Protein 8GBS (pdb70)

Sequence (293 aa):
AVEKTNSSSSLAEVIDRILDKGIVIDAWVRVSLVGIELLAIEARIVIASVETYLKYAEAVGLTQSAVEKTNSSSSLAEVIDRILDKGIVIDAWVRVSLVGIELLAIEARIVIASVETYLKYAEAVGLTQSAVEKTNSSSSLAEVIDRILDKGIVIDAWVRVSLVGIELLAIEARIVIASVETYLKYAEAVGLTQSAVEKTNSSSSLAEVIDRILDKGIVIDAWVRVSLVGIELLAIEARIVIASVETYLKYAEAVGLTQS

Structure (mmCIF, N/CA/C/O backbone):
data_8GBS
#
_entry.id   8GBS
#
_cell.length_a   1.00
_cell.length_b   1.00
_cell.length_c   1.00
_cell.angle_alpha   90.00
_cell.angle_beta   90.00
_cell.angle_gamma   90.00
#
_symmetry.space_group_name_H-M   'P 1'
#
loop_
_entity.id
_entity.type
_entity.pdbx_description
1 polymer 'Gas vesicle structural protein'
2 polymer 'Gas vesicle protein C'
#
loop_
_atom_site.group_PDB
_atom_site.id
_atom_site.type_symbol
_atom_site.label_atom_id
_atom_site.label_alt_id
_atom_site.label_comp_id
_atom_site.label_asym_id
_atom_site.label_entity_id
_atom_site.label_seq_id
_atom_site.pdbx_PDB_ins_code
_atom_site.Cartn_x
_atom_site.Cartn_y
_atom_site.Cartn_z
_atom_site.occupancy
_atom_site.B_iso_or_equiv
_atom_site.auth_seq_id
_atom_site.auth_comp_id
_atom_site.auth_asym_id
_atom_site.auth_atom_id
_atom_site.pdbx_PDB_model_num
ATOM 1 N N . ALA A 1 2 ? 81.802 145.254 166.315 1.00 151.14 2 ALA A1 N 1
ATOM 2 C CA . ALA A 1 2 ? 82.065 143.820 166.299 1.00 151.14 2 ALA A1 CA 1
ATOM 3 C C . ALA A 1 2 ? 80.800 143.038 165.963 1.00 151.14 2 ALA A1 C 1
ATOM 4 O O . ALA A 1 2 ? 79.855 142.999 166.751 1.00 151.14 2 ALA A1 O 1
ATOM 6 N N . VAL A 1 3 ? 80.790 142.416 164.787 1.00 146.40 3 VAL A1 N 1
ATOM 7 C CA . VAL A 1 3 ? 79.656 141.634 164.311 1.00 146.40 3 VAL A1 CA 1
ATOM 8 C C . VAL A 1 3 ? 80.139 140.222 164.017 1.00 146.40 3 VAL A1 C 1
ATOM 9 O O . VAL A 1 3 ? 81.125 140.036 163.294 1.00 146.40 3 VAL A1 O 1
ATOM 13 N N . GLU A 1 4 ? 79.450 139.233 164.580 1.00 154.19 4 GLU A1 N 1
ATOM 14 C CA . GLU A 1 4 ? 79.810 137.841 164.349 1.00 154.19 4 GLU A1 CA 1
ATOM 15 C C . GLU A 1 4 ? 79.593 137.469 162.888 1.00 154.19 4 GLU A1 C 1
ATOM 16 O O . GLU A 1 4 ? 78.655 137.941 162.240 1.00 154.19 4 GLU A1 O 1
ATOM 22 N N . LYS A 1 5 ? 80.472 136.616 162.369 1.00 199.69 5 LYS A1 N 1
ATOM 23 C CA . LYS A 1 5 ? 80.417 136.169 160.986 1.00 199.69 5 LYS A1 CA 1
ATOM 24 C C . LYS A 1 5 ? 80.254 134.658 160.939 1.00 199.69 5 LYS A1 C 1
ATOM 25 O O . LYS A 1 5 ? 80.800 133.938 161.781 1.00 199.69 5 LYS A1 O 1
ATOM 31 N N . THR A 1 6 ? 79.497 134.181 159.949 1.00 209.18 6 THR A1 N 1
ATOM 32 C CA . THR A 1 6 ? 79.302 132.748 159.770 1.00 209.18 6 THR A1 CA 1
ATOM 33 C C . THR A 1 6 ? 80.539 132.050 159.223 1.00 209.18 6 THR A1 C 1
ATOM 34 O O . THR A 1 6 ? 80.606 130.817 159.274 1.00 209.18 6 THR A1 O 1
ATOM 38 N N . ASN A 1 7 ? 81.509 132.799 158.706 1.00 177.13 7 ASN A1 N 1
ATOM 39 C CA . ASN A 1 7 ? 82.721 132.236 158.133 1.00 177.13 7 ASN A1 CA 1
ATOM 40 C C . ASN A 1 7 ? 83.941 132.797 158.850 1.00 177.13 7 ASN A1 C 1
ATOM 41 O O . ASN A 1 7 ? 83.934 133.937 159.326 1.00 177.13 7 ASN A1 O 1
ATOM 46 N N . SER A 1 8 ? 84.991 131.984 158.921 1.00 170.02 8 SER A1 N 1
ATOM 47 C CA . SER A 1 8 ? 86.224 132.355 159.600 1.00 170.02 8 SER A1 CA 1
ATOM 48 C C . SER A 1 8 ? 87.171 133.157 158.718 1.00 170.02 8 SER A1 C 1
ATOM 49 O O . SER A 1 8 ? 88.251 133.538 159.183 1.00 170.02 8 SER A1 O 1
ATOM 52 N N . SER A 1 9 ? 86.801 133.414 157.466 1.00 192.13 9 SER A1 N 1
ATOM 53 C CA . SER A 1 9 ? 87.659 134.180 156.572 1.00 192.13 9 SER A1 CA 1
ATOM 54 C C . SER A 1 9 ? 87.817 135.609 157.076 1.00 192.13 9 SER A1 C 1
ATOM 55 O O . SER A 1 9 ? 86.853 136.232 157.530 1.00 192.13 9 SER A1 O 1
ATOM 58 N N . SER A 1 10 ? 89.040 136.125 156.995 1.00 224.69 10 SER A1 N 1
ATOM 59 C CA . SER A 1 10 ? 89.349 137.476 157.445 1.00 224.69 10 SER A1 CA 1
ATOM 60 C C . SER A 1 10 ? 90.485 138.019 156.584 1.00 224.69 10 SER A1 C 1
ATOM 61 O O . SER A 1 10 ? 90.814 137.464 155.531 1.00 224.69 10 SER A1 O 1
ATOM 64 N N . SER A 1 11 ? 91.087 139.115 157.037 1.00 240.17 11 SER A1 N 1
ATOM 65 C CA . SER A 1 11 ? 92.181 139.742 156.314 1.00 240.17 11 SER A1 CA 1
ATOM 66 C C . SER A 1 11 ? 93.477 138.963 156.531 1.00 240.17 11 SER A1 C 1
ATOM 67 O O . SER A 1 11 ? 93.509 137.918 157.187 1.00 240.17 11 SER A1 O 1
ATOM 70 N N . LEU A 1 12 ? 94.567 139.484 155.969 1.00 261.50 12 LEU A1 N 1
ATOM 71 C CA . LEU A 1 12 ? 95.868 138.836 156.072 1.00 261.50 12 LEU A1 CA 1
ATOM 72 C C . LEU A 1 12 ? 96.572 139.115 157.392 1.00 261.50 12 LEU A1 C 1
ATOM 73 O O . LEU A 1 12 ? 97.564 138.442 157.695 1.00 261.50 12 LEU A1 O 1
ATOM 78 N N . ALA A 1 13 ? 96.098 140.088 158.174 1.00 283.22 13 ALA A1 N 1
ATOM 79 C CA . ALA A 1 13 ? 96.756 140.410 159.436 1.00 283.22 13 ALA A1 CA 1
ATOM 80 C C . ALA A 1 13 ? 96.714 139.231 160.400 1.00 283.22 13 ALA A1 C 1
ATOM 81 O O . ALA A 1 13 ? 97.728 138.888 161.021 1.00 283.22 13 ALA A1 O 1
ATOM 83 N N . GLU A 1 14 ? 95.548 138.593 160.534 1.00 314.55 14 GLU A1 N 1
ATOM 84 C CA . GLU A 1 14 ? 95.439 137.439 161.419 1.00 314.55 14 GLU A1 CA 1
ATOM 85 C C . GLU A 1 14 ? 96.252 136.258 160.906 1.00 314.55 14 GLU A1 C 1
ATOM 86 O O . GLU A 1 14 ? 96.832 135.517 161.707 1.00 314.55 14 GLU A1 O 1
ATOM 92 N N . VAL A 1 15 ? 96.314 136.071 159.584 1.00 297.49 15 VAL A1 N 1
ATOM 93 C CA . VAL A 1 15 ? 97.141 135.006 159.021 1.00 297.49 15 VAL A1 CA 1
ATOM 94 C C . VAL A 1 15 ? 98.607 135.240 159.358 1.00 297.49 15 VAL A1 C 1
ATOM 95 O O . VAL A 1 15 ? 99.322 134.317 159.771 1.00 297.49 15 VAL A1 O 1
ATOM 99 N N . ILE A 1 16 ? 99.075 136.479 159.201 1.00 287.60 16 ILE A1 N 1
ATOM 100 C CA . ILE A 1 16 ? 100.458 136.803 159.530 1.00 287.60 16 ILE A1 CA 1
ATOM 101 C C . ILE A 1 16 ? 100.720 136.586 161.015 1.00 287.60 16 ILE A1 C 1
ATOM 102 O O . ILE A 1 16 ? 101.763 136.044 161.402 1.00 287.60 16 ILE A1 O 1
ATOM 107 N N . ASP A 1 17 ? 99.782 137.003 161.869 1.00 303.66 17 ASP A1 N 1
ATOM 108 C CA . ASP A 1 17 ? 99.970 136.844 163.307 1.00 303.66 17 ASP A1 CA 1
ATOM 109 C C . ASP A 1 17 ? 100.050 135.374 163.703 1.00 303.66 17 ASP A1 C 1
ATOM 110 O O . ASP A 1 17 ? 100.927 134.981 164.484 1.00 303.66 17 ASP A1 O 1
ATOM 115 N N . ARG A 1 18 ? 99.141 134.544 163.180 1.00 273.13 18 ARG A1 N 1
ATOM 116 C CA . ARG A 1 18 ? 99.157 133.125 163.519 1.00 273.13 18 ARG A1 CA 1
ATOM 117 C C . ARG A 1 18 ? 100.341 132.400 162.894 1.00 273.13 18 ARG A1 C 1
ATOM 118 O O . ARG A 1 18 ? 100.752 131.355 163.407 1.00 273.13 18 ARG A1 O 1
ATOM 126 N N . ILE A 1 19 ? 100.876 132.911 161.787 1.00 260.92 19 ILE A1 N 1
ATOM 127 C CA . ILE A 1 19 ? 102.100 132.348 161.233 1.00 260.92 19 ILE A1 CA 1
ATOM 128 C C . ILE A 1 19 ? 103.291 132.685 162.120 1.00 260.92 19 ILE A1 C 1
ATOM 129 O O . ILE A 1 19 ? 104.125 131.824 162.422 1.00 260.92 19 ILE A1 O 1
ATOM 134 N N . LEU A 1 20 ? 103.373 133.938 162.574 1.00 259.21 20 LEU A1 N 1
ATOM 135 C CA . LEU A 1 20 ? 104.559 134.389 163.295 1.00 259.21 20 LEU A1 CA 1
ATOM 136 C C . LEU A 1 20 ? 104.596 133.858 164.724 1.00 259.21 20 LEU A1 C 1
ATOM 137 O O . LEU A 1 20 ? 105.673 133.530 165.235 1.00 259.21 20 LEU A1 O 1
ATOM 142 N N . ASP A 1 21 ? 103.441 133.775 165.392 1.00 261.39 21 ASP A1 N 1
ATOM 143 C CA . ASP A 1 21 ? 103.448 133.410 166.807 1.00 261.39 21 ASP A1 CA 1
ATOM 144 C C . ASP A 1 21 ? 103.942 131.982 167.018 1.00 261.39 21 ASP A1 C 1
ATOM 145 O O . ASP A 1 21 ? 104.701 131.712 167.956 1.00 261.39 21 ASP A1 O 1
ATOM 150 N N . LYS A 1 22 ? 103.526 131.053 166.154 1.00 216.55 22 LYS A1 N 1
ATOM 151 C CA . LYS A 1 22 ? 103.907 129.655 166.325 1.00 216.55 22 LYS A1 CA 1
ATOM 152 C C . LYS A 1 22 ? 105.347 129.384 165.906 1.00 216.55 22 LYS A1 C 1
ATOM 153 O O . LYS A 1 22 ? 105.911 128.361 166.307 1.00 216.55 22 LYS A1 O 1
ATOM 159 N N . GLY A 1 23 ? 105.950 130.267 165.114 1.00 210.33 23 GLY A1 N 1
ATOM 160 C CA . GLY A 1 23 ? 107.353 130.136 164.771 1.00 210.33 23 GLY A1 CA 1
ATOM 161 C C . GLY A 1 23 ? 107.646 129.153 163.656 1.00 210.33 23 GLY A1 C 1
ATOM 162 O O . GLY A 1 23 ? 107.028 128.087 163.577 1.00 210.33 23 GLY A1 O 1
ATOM 163 N N . ILE A 1 24 ? 108.594 129.503 162.789 1.00 239.09 24 ILE A1 N 1
ATOM 164 C CA . ILE A 1 24 ? 109.002 128.663 161.669 1.00 239.09 24 ILE A1 CA 1
ATOM 165 C C . ILE A 1 24 ? 110.520 128.569 161.666 1.00 239.09 24 ILE A1 C 1
ATOM 166 O O . ILE A 1 24 ? 111.208 129.587 161.789 1.00 239.09 24 ILE A1 O 1
ATOM 171 N N . VAL A 1 25 ? 111.040 127.354 161.524 1.00 179.62 25 VAL A1 N 1
ATOM 172 C CA . VAL A 1 25 ? 112.478 127.137 161.403 1.00 179.62 25 VAL A1 CA 1
ATOM 173 C C . VAL A 1 25 ? 112.712 125.878 160.581 1.00 179.62 25 VAL A1 C 1
ATOM 174 O O . VAL A 1 25 ? 112.072 124.847 160.806 1.00 179.62 25 VAL A1 O 1
ATOM 178 N N . ILE A 1 26 ? 113.614 125.974 159.608 1.00 157.64 26 ILE A1 N 1
ATOM 179 C CA . ILE A 1 26 ? 113.963 124.854 158.741 1.00 157.64 26 ILE A1 CA 1
ATOM 180 C C . ILE A 1 26 ? 115.473 124.683 158.758 1.00 157.64 26 ILE A1 C 1
ATOM 181 O O . ILE A 1 26 ? 116.212 125.638 158.498 1.00 157.64 26 ILE A1 O 1
ATOM 186 N N . ASP A 1 27 ? 115.928 123.467 159.051 1.00 191.53 27 ASP A1 N 1
ATOM 187 C CA . ASP A 1 27 ? 117.346 123.141 159.132 1.00 191.53 27 ASP A1 CA 1
ATOM 188 C C . ASP A 1 27 ? 117.715 122.188 158.004 1.00 191.53 27 ASP A1 C 1
ATOM 189 O O . ASP A 1 27 ? 117.059 121.158 157.818 1.00 191.53 27 ASP A1 O 1
ATOM 194 N N . ALA A 1 28 ? 118.763 122.530 157.256 1.00 227.58 28 ALA A1 N 1
ATOM 195 C CA . ALA A 1 28 ? 119.256 121.696 156.170 1.00 227.58 28 ALA A1 CA 1
ATOM 196 C C . ALA A 1 28 ? 120.762 121.537 156.305 1.00 227.58 28 ALA A1 C 1
ATOM 197 O O . ALA A 1 28 ? 121.485 122.530 156.440 1.00 227.58 28 ALA A1 O 1
ATOM 199 N N . TRP A 1 29 ? 121.232 120.293 156.255 1.00 198.62 29 TRP A1 N 1
ATOM 200 C CA . TRP A 1 29 ? 122.656 120.028 156.386 1.00 198.62 29 TRP A1 CA 1
ATOM 201 C C . TRP A 1 29 ? 122.991 118.715 155.693 1.00 198.62 29 TRP A1 C 1
ATOM 202 O O . TRP A 1 29 ? 122.173 117.793 155.647 1.00 198.62 29 TRP A1 O 1
ATOM 213 N N . VAL A 1 30 ? 124.207 118.651 155.158 1.00 172.21 30 VAL A1 N 1
ATOM 214 C CA . VAL A 1 30 ? 124.715 117.472 154.467 1.00 172.21 30 VAL A1 CA 1
ATOM 215 C C . VAL A 1 30 ? 126.153 117.230 154.905 1.00 172.21 30 VAL A1 C 1
ATOM 216 O O . VAL A 1 30 ? 126.966 118.160 154.962 1.00 172.21 30 VAL A1 O 1
ATOM 218 N N . ARG A 1 31 ? 126.467 115.973 155.207 1.00 182.62 31 ARG A1 N 1
ATOM 219 C CA . ARG A 1 31 ? 127.801 115.570 155.629 1.00 182.62 31 ARG A1 CA 1
ATOM 220 C C . ARG A 1 31 ? 128.296 114.450 154.727 1.00 182.62 31 ARG A1 C 1
ATOM 221 O O . ARG A 1 31 ? 127.579 113.470 154.496 1.00 182.62 31 ARG A1 O 1
ATOM 229 N N . VAL A 1 32 ? 129.517 114.597 154.219 1.00 204.15 32 VAL A1 N 1
ATOM 230 C CA . VAL A 1 32 ? 130.151 113.601 153.365 1.00 204.15 32 VAL A1 CA 1
ATOM 231 C C . VAL A 1 32 ? 131.467 113.190 154.008 1.00 204.15 32 VAL A1 C 1
ATOM 232 O O . VAL A 1 32 ? 132.299 114.046 154.332 1.00 204.15 32 VAL A1 O 1
ATOM 236 N N . SER A 1 33 ? 131.654 111.885 154.190 1.00 194.69 33 SER A1 N 1
ATOM 237 C CA . SER A 1 33 ? 132.841 111.349 154.835 1.00 194.69 33 SER A1 CA 1
ATOM 238 C C . SER A 1 33 ? 133.386 110.182 154.023 1.00 194.69 33 SER A1 C 1
ATOM 239 O O . SER A 1 33 ? 132.662 109.534 153.262 1.00 194.69 33 SER A1 O 1
ATOM 242 N N . LEU A 1 34 ? 134.680 109.923 154.195 1.00 169.81 34 LEU A1 N 1
ATOM 243 C CA . LEU A 1 34 ? 135.350 108.852 153.470 1.00 169.81 34 LEU A1 CA 1
ATOM 244 C C . LEU A 1 34 ? 136.330 108.148 154.397 1.00 169.81 34 LEU A1 C 1
ATOM 245 O O . LEU A 1 34 ? 137.036 108.804 155.168 1.00 169.81 34 LEU A1 O 1
ATOM 250 N N . VAL A 1 35 ? 136.340 106.812 154.329 1.00 154.84 35 VAL A1 N 1
ATOM 251 C CA . VAL A 1 35 ? 137.205 105.909 155.094 1.00 154.84 35 VAL A1 CA 1
ATOM 252 C C . VAL A 1 35 ? 137.297 106.337 156.560 1.00 154.84 35 VAL A1 C 1
ATOM 253 O O . VAL A 1 35 ? 138.288 106.059 157.246 1.00 154.84 35 VAL A1 O 1
ATOM 257 N N . GLY A 1 36 ? 136.253 106.992 157.060 1.00 168.56 36 GLY A1 N 1
ATOM 258 C CA . GLY A 1 36 ? 136.218 107.392 158.453 1.00 168.56 36 GLY A1 CA 1
ATOM 259 C C . GLY A 1 36 ? 136.309 108.888 158.670 1.00 168.56 36 GLY A1 C 1
ATOM 260 O O . GLY A 1 36 ? 135.691 109.423 159.596 1.00 168.56 36 GLY A1 O 1
ATOM 261 N N . ILE A 1 37 ? 137.072 109.576 157.828 1.00 196.65 37 ILE A1 N 1
ATOM 262 C CA . ILE A 1 37 ? 137.264 111.016 157.950 1.00 196.65 37 ILE A1 CA 1
ATOM 263 C C . ILE A 1 37 ? 136.334 111.721 156.974 1.00 196.65 37 ILE A1 C 1
ATOM 264 O O . ILE A 1 37 ? 135.937 111.168 155.942 1.00 196.65 37 ILE A1 O 1
ATOM 269 N N . GLU A 1 38 ? 135.967 112.952 157.312 1.00 250.74 38 GLU A1 N 1
ATOM 270 C CA . GLU A 1 38 ? 135.105 113.762 156.467 1.00 250.74 38 GLU A1 CA 1
ATOM 271 C C . GLU A 1 38 ? 135.934 114.785 155.701 1.00 250.74 38 GLU A1 C 1
ATOM 272 O O . GLU A 1 38 ? 136.959 115.271 156.184 1.00 250.74 38 GLU A1 O 1
ATOM 278 N N . LEU A 1 39 ? 135.480 115.100 154.489 1.00 209.22 39 LEU A1 N 1
ATOM 279 C CA . LEU A 1 39 ? 136.133 116.094 153.653 1.00 209.22 39 LEU A1 CA 1
ATOM 280 C C . LEU A 1 39 ? 135.309 117.360 153.470 1.00 209.22 39 LEU A1 C 1
ATOM 281 O O . LEU A 1 39 ? 135.860 118.378 153.039 1.00 209.22 39 LEU A1 O 1
ATOM 286 N N . LEU A 1 40 ? 134.015 117.326 153.779 1.00 229.64 40 LEU A1 N 1
ATOM 287 C CA . LEU A 1 40 ? 133.173 118.508 153.679 1.00 229.64 40 LEU A1 CA 1
ATOM 288 C C . LEU A 1 40 ? 131.963 118.325 154.581 1.00 229.64 40 LEU A1 C 1
ATOM 289 O O . LEU A 1 40 ? 131.577 117.199 154.905 1.00 229.64 40 LEU A1 O 1
ATOM 294 N N . ALA A 1 41 ? 131.366 119.448 154.976 1.00 212.21 41 ALA A1 N 1
ATOM 295 C CA . ALA A 1 41 ? 130.179 119.435 155.826 1.00 212.21 41 ALA A1 CA 1
ATOM 296 C C . ALA A 1 41 ? 129.492 120.785 155.692 1.00 212.21 41 ALA A1 C 1
ATOM 297 O O . ALA A 1 41 ? 130.096 121.818 155.995 1.00 212.21 41 ALA A1 O 1
ATOM 299 N N . ILE A 1 42 ? 128.241 120.778 155.239 1.00 182.51 42 ILE A1 N 1
ATOM 300 C CA . ILE A 1 42 ? 127.464 121.995 155.045 1.00 182.51 42 ILE A1 CA 1
ATOM 301 C C . ILE A 1 42 ? 126.280 121.950 155.998 1.00 182.51 42 ILE A1 C 1
ATOM 302 O O . ILE A 1 42 ? 125.661 120.896 156.169 1.00 182.51 42 ILE A1 O 1
ATOM 307 N N . GLU A 1 43 ? 125.979 123.082 156.629 1.00 219.82 43 GLU A1 N 1
ATOM 308 C CA . GLU A 1 43 ? 124.843 123.153 157.535 1.00 219.82 43 GLU A1 CA 1
ATOM 309 C C . GLU A 1 43 ? 124.333 124.586 157.579 1.00 219.82 43 GLU A1 C 1
ATOM 310 O O . GLU A 1 43 ? 125.126 125.531 157.596 1.00 219.82 43 GLU A1 O 1
ATOM 316 N N . ALA A 1 44 ? 123.011 124.737 157.587 1.00 194.26 44 ALA A1 N 1
ATOM 317 C CA . ALA A 1 44 ? 122.393 126.054 157.631 1.00 194.26 44 ALA A1 CA 1
ATOM 318 C C . ALA A 1 44 ? 120.945 125.895 158.065 1.00 194.26 44 ALA A1 C 1
ATOM 319 O O . ALA A 1 44 ? 120.402 124.786 158.080 1.00 194.26 44 ALA A1 O 1
ATOM 321 N N . ARG A 1 45 ? 120.331 127.016 158.433 1.00 174.56 45 ARG A1 N 1
ATOM 322 C CA . ARG A 1 45 ? 118.922 127.015 158.792 1.00 174.56 45 ARG A1 CA 1
ATOM 323 C C . ARG A 1 45 ? 118.332 128.392 158.529 1.00 174.56 45 ARG A1 C 1
ATOM 324 O O . ARG A 1 45 ? 119.041 129.400 158.478 1.00 174.56 45 ARG A1 O 1
ATOM 332 N N . ILE A 1 46 ? 117.014 128.412 158.365 1.00 185.61 46 ILE A1 N 1
ATOM 333 C CA . ILE A 1 46 ? 116.254 129.633 158.135 1.00 185.61 46 ILE A1 CA 1
ATOM 334 C C . ILE A 1 46 ? 115.184 129.743 159.212 1.00 185.61 46 ILE A1 C 1
ATOM 335 O O . ILE A 1 46 ? 114.483 128.768 159.509 1.00 185.61 46 ILE A1 O 1
ATOM 340 N N . VAL A 1 47 ? 115.075 130.929 159.808 1.00 201.41 47 VAL A1 N 1
ATOM 341 C CA . VAL A 1 47 ? 114.192 131.174 160.942 1.00 201.41 47 VAL A1 CA 1
ATOM 342 C C . VAL A 1 47 ? 113.297 132.368 160.633 1.00 201.41 47 VAL A1 C 1
ATOM 343 O O . VAL A 1 47 ? 113.777 133.415 160.183 1.00 201.41 47 VAL A1 O 1
ATOM 347 N N . ILE A 1 48 ? 111.993 132.196 160.853 1.00 234.17 48 ILE A1 N 1
ATOM 348 C CA . ILE A 1 48 ? 111.018 133.280 160.809 1.00 234.17 48 ILE A1 CA 1
ATOM 349 C C . ILE A 1 48 ? 110.043 133.066 161.959 1.00 234.17 48 ILE A1 C 1
ATOM 350 O O . ILE A 1 48 ? 109.167 132.197 161.887 1.00 234.17 48 ILE A1 O 1
ATOM 355 N N . ALA A 1 49 ? 110.188 133.844 163.027 1.00 240.11 49 ALA A1 N 1
ATOM 356 C CA . ALA A 1 49 ? 109.374 133.651 164.220 1.00 240.11 49 ALA A1 CA 1
ATOM 357 C C . ALA A 1 49 ? 109.240 134.982 164.948 1.00 240.11 49 ALA A1 C 1
ATOM 358 O O . ALA A 1 49 ? 109.727 136.019 164.488 1.00 240.11 49 ALA A1 O 1
ATOM 360 N N . SER A 1 50 ? 108.567 134.942 166.095 1.00 214.04 50 SER A1 N 1
ATOM 361 C CA . SER A 1 50 ? 108.395 136.119 166.927 1.00 214.04 50 SER A1 CA 1
ATOM 362 C C . SER A 1 50 ? 109.714 136.506 167.589 1.00 214.04 50 SER A1 C 1
ATOM 363 O O . SER A 1 50 ? 110.601 135.676 167.804 1.00 214.04 50 SER A1 O 1
ATOM 366 N N . VAL A 1 51 ? 109.831 137.794 167.918 1.00 227.73 51 VAL A1 N 1
ATOM 367 C CA . VAL A 1 51 ? 111.074 138.313 168.480 1.00 227.73 51 VAL A1 CA 1
ATOM 368 C C . VAL A 1 51 ? 111.346 137.728 169.861 1.00 227.73 51 VAL A1 C 1
ATOM 369 O O . VAL A 1 51 ? 112.502 137.675 170.301 1.00 227.73 51 VAL A1 O 1
ATOM 373 N N . GLU A 1 52 ? 110.302 137.288 170.568 1.00 204.44 52 GLU A1 N 1
ATOM 374 C CA . GLU A 1 52 ? 110.484 136.798 171.932 1.00 204.44 52 GLU A1 CA 1
ATOM 375 C C . GLU A 1 52 ? 111.330 135.529 171.968 1.00 204.44 52 GLU A1 C 1
ATOM 376 O O . GLU A 1 52 ? 112.173 135.364 172.857 1.00 204.44 52 GLU A1 O 1
ATOM 382 N N . THR A 1 53 ? 111.127 134.624 171.010 1.00 250.28 53 THR A1 N 1
ATOM 383 C CA . THR A 1 53 ? 111.852 133.359 171.011 1.00 250.28 53 THR A1 CA 1
ATOM 384 C C . THR A 1 53 ? 113.295 133.504 170.548 1.00 250.28 53 THR A1 C 1
ATOM 385 O O . THR A 1 53 ? 114.113 132.619 170.820 1.00 250.28 53 THR A1 O 1
ATOM 389 N N . TYR A 1 54 ? 113.633 134.598 169.863 1.00 288.34 54 TYR A1 N 1
ATOM 390 C CA . TYR A 1 54 ? 115.007 134.777 169.410 1.00 288.34 54 TYR A1 CA 1
ATOM 391 C C . TYR A 1 54 ? 115.937 135.156 170.555 1.00 288.34 54 TYR A1 C 1
ATOM 392 O O . TYR A 1 54 ? 117.113 134.781 170.540 1.00 288.34 54 TYR A1 O 1
ATOM 401 N N . LEU A 1 55 ? 115.433 135.875 171.562 1.00 220.35 55 LEU A1 N 1
ATOM 402 C CA . LEU A 1 55 ? 116.226 136.101 172.767 1.00 220.35 55 LEU A1 CA 1
ATOM 403 C C . LEU A 1 55 ? 116.567 134.783 173.444 1.00 220.35 55 LEU A1 C 1
ATOM 404 O O . LEU A 1 55 ? 117.699 134.572 173.893 1.00 220.35 55 LEU A1 O 1
ATOM 409 N N . LYS A 1 56 ? 115.580 133.897 173.543 1.00 270.67 56 LYS A1 N 1
ATOM 410 C CA . LYS A 1 56 ? 115.778 132.573 174.114 1.00 270.67 56 LYS A1 CA 1
ATOM 411 C C . LYS A 1 56 ? 116.740 131.725 173.285 1.00 270.67 56 LYS A1 C 1
ATOM 412 O O . LYS A 1 56 ? 117.607 131.049 173.853 1.00 270.67 56 LYS A1 O 1
ATOM 418 N N . TYR A 1 57 ? 116.642 131.777 171.954 1.00 314.38 57 TYR A1 N 1
ATOM 419 C CA . TYR A 1 57 ? 117.646 131.122 171.115 1.00 314.38 57 TYR A1 CA 1
ATOM 420 C C . TYR A 1 57 ? 119.045 131.666 171.385 1.00 314.38 57 TYR A1 C 1
ATOM 421 O O . TYR A 1 57 ? 120.001 130.895 171.538 1.00 314.38 57 TYR A1 O 1
ATOM 430 N N . ALA A 1 58 ? 119.181 132.992 171.445 1.00 326.12 58 ALA A1 N 1
ATOM 431 C CA . ALA A 1 58 ? 120.496 133.605 171.597 1.00 326.12 58 ALA A1 CA 1
ATOM 432 C C . ALA A 1 58 ? 121.104 133.289 172.957 1.00 326.12 58 ALA A1 C 1
ATOM 433 O O . ALA A 1 58 ? 122.315 133.064 173.063 1.00 326.12 58 ALA A1 O 1
ATOM 435 N N . GLU A 1 59 ? 120.285 133.273 174.011 1.00 303.09 59 GLU A1 N 1
ATOM 436 C CA . GLU A 1 59 ? 120.801 132.911 175.326 1.00 303.09 59 GLU A1 CA 1
ATOM 437 C C . GLU A 1 59 ? 121.098 131.419 175.416 1.00 303.09 59 GLU A1 C 1
ATOM 438 O O . GLU A 1 59 ? 121.984 131.014 176.176 1.00 303.09 59 GLU A1 O 1
ATOM 444 N N . ALA A 1 60 ? 120.372 130.589 174.660 1.00 286.25 60 ALA A1 N 1
ATOM 445 C CA . ALA A 1 60 ? 120.734 129.180 174.571 1.00 286.25 60 ALA A1 CA 1
ATOM 446 C C . ALA A 1 60 ? 122.096 129.012 173.914 1.00 286.25 60 ALA A1 C 1
ATOM 447 O O . ALA A 1 60 ? 122.910 128.191 174.352 1.00 286.25 60 ALA A1 O 1
ATOM 449 N N . VAL A 1 61 ? 122.363 129.786 172.857 1.00 286.81 61 VAL A1 N 1
ATOM 450 C CA . VAL A 1 61 ? 123.676 129.756 172.217 1.00 286.81 61 VAL A1 CA 1
ATOM 451 C C . VAL A 1 61 ? 124.653 130.746 172.836 1.00 286.81 61 VAL A1 C 1
ATOM 452 O O . VAL A 1 61 ? 125.837 130.747 172.464 1.00 286.81 61 VAL A1 O 1
ATOM 456 N N . GLY A 1 62 ? 124.203 131.589 173.766 1.00 305.99 62 GLY A1 N 1
ATOM 457 C CA . GLY A 1 62 ? 125.092 132.416 174.555 1.00 305.99 62 GLY A1 CA 1
ATOM 458 C C . GLY A 1 62 ? 125.187 133.875 174.161 1.00 305.99 62 GLY A1 C 1
ATOM 459 O O . GLY A 1 62 ? 125.938 134.618 174.805 1.00 305.99 62 GLY A1 O 1
ATOM 460 N N . LEU A 1 63 ? 124.459 134.316 173.133 1.00 312.09 63 LEU A1 N 1
ATOM 461 C CA . LEU A 1 63 ? 124.539 135.718 172.730 1.00 312.09 63 LEU A1 CA 1
ATOM 462 C C . LEU A 1 63 ? 123.919 136.635 173.780 1.00 312.09 63 LEU A1 C 1
ATOM 463 O O . LEU A 1 63 ? 124.507 137.658 174.149 1.00 312.09 63 LEU A1 O 1
ATOM 468 N N . THR A 1 64 ? 122.732 136.289 174.270 1.00 298.98 64 THR A1 N 1
ATOM 469 C CA . THR A 1 64 ? 122.101 137.084 175.313 1.00 298.98 64 THR A1 CA 1
ATOM 470 C C . THR A 1 64 ? 122.831 136.891 176.638 1.00 298.98 64 THR A1 C 1
ATOM 471 O O . THR A 1 64 ? 123.418 135.837 176.902 1.00 298.98 64 THR A1 O 1
ATOM 475 N N . GLN A 1 65 ? 122.801 137.931 177.470 1.00 277.99 65 GLN A1 N 1
ATOM 476 C CA . GLN A 1 65 ? 123.437 137.864 178.778 1.00 277.99 65 GLN A1 CA 1
ATOM 477 C C . GLN A 1 65 ? 122.816 136.755 179.617 1.00 277.99 65 GLN A1 C 1
ATOM 478 O O . GLN A 1 65 ? 121.590 136.648 179.720 1.00 277.99 65 GLN A1 O 1
ATOM 484 N N . SER A 1 66 ? 123.668 135.929 180.215 1.00 301.97 66 SER A1 N 1
ATOM 485 C CA . SER A 1 66 ? 123.211 134.804 181.019 1.00 301.97 66 SER A1 CA 1
ATOM 486 C C . SER A 1 66 ? 124.269 134.401 182.039 1.00 301.97 66 SER A1 C 1
ATOM 487 O O . SER A 1 66 ? 125.455 134.680 181.865 1.00 301.97 66 SER A1 O 1
ATOM 490 N N . ALA B 1 2 ? 83.470 158.124 166.028 1.00 151.14 2 ALA A2 N 1
ATOM 491 C CA . ALA B 1 2 ? 83.731 156.691 166.100 1.00 151.14 2 ALA A2 CA 1
ATOM 492 C C . ALA B 1 2 ? 82.460 155.892 165.834 1.00 151.14 2 ALA A2 C 1
ATOM 493 O O . ALA B 1 2 ? 81.526 155.907 166.637 1.00 151.14 2 ALA A2 O 1
ATOM 495 N N . VAL B 1 3 ? 82.431 155.196 164.702 1.00 146.40 3 VAL A2 N 1
ATOM 496 C CA . VAL B 1 3 ? 81.289 154.388 164.293 1.00 146.40 3 VAL A2 CA 1
ATOM 497 C C . VAL B 1 3 ? 81.766 152.958 164.083 1.00 146.40 3 VAL A2 C 1
ATOM 498 O O . VAL B 1 3 ? 82.741 152.724 163.360 1.00 146.40 3 VAL A2 O 1
ATOM 502 N N . GLU B 1 4 ? 81.083 152.009 164.719 1.00 154.19 4 GLU A2 N 1
ATOM 503 C CA . GLU B 1 4 ? 81.437 150.605 164.573 1.00 154.19 4 GLU A2 CA 1
ATOM 504 C C . GLU B 1 4 ? 81.199 150.140 163.142 1.00 154.19 4 GLU A2 C 1
ATOM 505 O O . GLU B 1 4 ? 80.251 150.571 162.480 1.00 154.19 4 GLU A2 O 1
ATOM 511 N N . LYS B 1 5 ? 82.068 149.253 162.667 1.00 199.69 5 LYS A2 N 1
ATOM 512 C CA . LYS B 1 5 ? 81.992 148.718 161.316 1.00 199.69 5 LYS A2 CA 1
ATOM 513 C C . LYS B 1 5 ? 81.826 147.207 161.370 1.00 199.69 5 LYS A2 C 1
ATOM 514 O O . LYS B 1 5 ? 82.383 146.541 162.249 1.00 199.69 5 LYS A2 O 1
ATOM 520 N N . THR B 1 6 ? 81.054 146.670 160.424 1.00 209.18 6 THR A2 N 1
ATOM 521 C CA . THR B 1 6 ? 80.854 145.229 160.340 1.00 209.18 6 THR A2 CA 1
ATOM 522 C C . THR B 1 6 ? 82.081 144.494 159.821 1.00 209.18 6 THR A2 C 1
ATOM 523 O O . THR B 1 6 ? 82.147 143.266 159.950 1.00 209.18 6 THR A2 O 1
ATOM 527 N N . ASN B 1 7 ? 83.045 145.205 159.243 1.00 177.13 7 ASN A2 N 1
ATOM 528 C CA . ASN B 1 7 ? 84.247 144.603 158.690 1.00 177.13 7 ASN A2 CA 1
ATOM 529 C C . ASN B 1 7 ? 85.479 145.206 159.352 1.00 177.13 7 ASN A2 C 1
ATOM 530 O O . ASN B 1 7 ? 85.481 146.374 159.753 1.00 177.13 7 ASN A2 O 1
ATOM 535 N N . SER B 1 8 ? 86.528 144.396 159.460 1.00 170.02 8 SER A2 N 1
ATOM 536 C CA . SER B 1 8 ? 87.772 144.807 160.096 1.00 170.02 8 SER A2 CA 1
ATOM 537 C C . SER B 1 8 ? 88.707 145.548 159.150 1.00 170.02 8 SER A2 C 1
ATOM 538 O O . SER B 1 8 ? 89.794 145.956 159.573 1.00 170.02 8 SER A2 O 1
ATOM 541 N N . SER B 1 9 ? 88.320 145.725 157.889 1.00 192.13 9 SER A2 N 1
ATOM 542 C CA . SER B 1 9 ? 89.166 146.429 156.935 1.00 192.13 9 SER A2 CA 1
ATOM 543 C C . SER B 1 9 ? 89.333 147.887 157.344 1.00 192.13 9 SER A2 C 1
ATOM 544 O O . SER B 1 9 ? 88.377 148.541 157.771 1.00 192.13 9 SER A2 O 1
ATOM 547 N N . SER B 1 10 ? 90.556 148.394 157.212 1.00 224.69 10 SER A2 N 1
ATOM 548 C CA . SER B 1 10 ? 90.873 149.770 157.569 1.00 224.69 10 SER A2 CA 1
ATOM 549 C C . SER B 1 10 ? 91.997 150.254 156.659 1.00 224.69 10 SER A2 C 1
ATOM 550 O O . SER B 1 10 ? 92.310 149.632 155.639 1.00 224.69 10 SER A2 O 1
ATOM 553 N N . SER B 1 11 ? 92.608 151.375 157.032 1.00 240.17 11 SER A2 N 1
ATOM 554 C CA . SER B 1 11 ? 93.692 151.952 156.254 1.00 240.17 11 SER A2 CA 1
ATOM 555 C C . SER B 1 11 ? 94.990 151.185 156.502 1.00 240.17 11 SER A2 C 1
ATOM 556 O O . SER B 1 11 ? 95.030 150.184 157.223 1.00 240.17 11 SER A2 O 1
ATOM 559 N N . LEU B 1 12 ? 96.072 151.666 155.891 1.00 261.50 12 LEU A2 N 1
ATOM 560 C CA . LEU B 1 12 ? 97.373 151.022 156.017 1.00 261.50 12 LEU A2 CA 1
ATOM 561 C C . LEU B 1 12 ? 98.098 151.384 157.306 1.00 261.50 12 LEU A2 C 1
ATOM 562 O O . LEU B 1 12 ? 99.093 150.730 157.637 1.00 261.50 12 LEU A2 O 1
ATOM 567 N N . ALA B 1 13 ? 97.636 152.406 158.030 1.00 283.22 13 ALA A2 N 1
ATOM 568 C CA . ALA B 1 13 ? 98.314 152.807 159.259 1.00 283.22 13 ALA A2 CA 1
ATOM 569 C C . ALA B 1 13 ? 98.283 151.693 160.298 1.00 283.22 13 ALA A2 C 1
ATOM 570 O O . ALA B 1 13 ? 99.306 151.388 160.924 1.00 283.22 13 ALA A2 O 1
ATOM 572 N N . GLU B 1 14 ? 97.119 151.069 160.489 1.00 314.55 14 GLU A2 N 1
ATOM 573 C CA . GLU B 1 14 ? 97.021 149.974 161.448 1.00 314.55 14 GLU A2 CA 1
ATOM 574 C C . GLU B 1 14 ? 97.824 148.760 161.001 1.00 314.55 14 GLU A2 C 1
ATOM 575 O O . GLU B 1 14 ? 98.415 148.071 161.840 1.00 314.55 14 GLU A2 O 1
ATOM 581 N N . VAL B 1 15 ? 97.867 148.488 159.693 1.00 297.49 15 VAL A2 N 1
ATOM 582 C CA . VAL B 1 15 ? 98.683 147.387 159.188 1.00 297.49 15 VAL A2 CA 1
ATOM 583 C C . VAL B 1 15 ? 100.155 147.638 159.488 1.00 297.49 15 VAL A2 C 1
ATOM 584 O O . VAL B 1 15 ? 100.874 146.742 159.949 1.00 297.49 15 VAL A2 O 1
ATOM 588 N N . ILE B 1 16 ? 100.622 148.864 159.244 1.00 287.60 16 ILE A2 N 1
ATOM 589 C CA . ILE B 1 16 ? 102.011 149.205 159.532 1.00 287.60 16 ILE A2 CA 1
ATOM 590 C C . ILE B 1 16 ? 102.294 149.083 161.024 1.00 287.60 16 ILE A2 C 1
ATOM 591 O O . ILE B 1 16 ? 103.342 148.565 161.430 1.00 287.60 16 ILE A2 O 1
ATOM 596 N N . ASP B 1 17 ? 101.370 149.557 161.862 1.00 303.66 17 ASP A2 N 1
ATOM 597 C CA . ASP B 1 17 ? 101.578 149.490 163.305 1.00 303.66 17 ASP A2 CA 1
ATOM 598 C C . ASP B 1 17 ? 101.661 148.048 163.794 1.00 303.66 17 ASP A2 C 1
ATOM 599 O O . ASP B 1 17 ? 102.549 147.704 164.585 1.00 303.66 17 ASP A2 O 1
ATOM 604 N N . ARG B 1 18 ? 100.743 147.188 163.339 1.00 273.13 18 ARG A2 N 1
ATOM 605 C CA . ARG B 1 18 ? 100.762 145.794 163.768 1.00 273.13 18 ARG A2 CA 1
ATOM 606 C C . ARG B 1 18 ? 101.935 145.028 163.174 1.00 273.13 18 ARG A2 C 1
ATOM 607 O O . ARG B 1 18 ? 102.353 144.017 163.747 1.00 273.13 18 ARG A2 O 1
ATOM 615 N N . ILE B 1 19 ? 102.455 145.465 162.029 1.00 260.92 19 ILE A2 N 1
ATOM 616 C CA . ILE B 1 19 ? 103.670 144.865 161.494 1.00 260.92 19 ILE A2 CA 1
ATOM 617 C C . ILE B 1 19 ? 104.875 145.255 162.341 1.00 260.92 19 ILE A2 C 1
ATOM 618 O O . ILE B 1 19 ? 105.712 144.413 162.685 1.00 260.92 19 ILE A2 O 1
ATOM 623 N N . LEU B 1 20 ? 104.965 146.534 162.712 1.00 259.21 20 LEU A2 N 1
ATOM 624 C CA . LEU B 1 20 ? 106.162 147.027 163.385 1.00 259.21 20 LEU A2 CA 1
ATOM 625 C C . LEU B 1 20 ? 106.219 146.590 164.844 1.00 259.21 20 LEU A2 C 1
ATOM 626 O O . LEU B 1 20 ? 107.303 146.292 165.360 1.00 259.21 20 LEU A2 O 1
ATOM 631 N N . ASP B 1 21 ? 105.074 146.553 165.533 1.00 261.39 21 ASP A2 N 1
ATOM 632 C CA . ASP B 1 21 ? 105.101 146.279 166.968 1.00 261.39 21 ASP A2 CA 1
ATOM 633 C C . ASP B 1 21 ? 105.596 144.867 167.263 1.00 261.39 21 ASP A2 C 1
ATOM 634 O O . ASP B 1 21 ? 106.368 144.657 168.206 1.00 261.39 21 ASP A2 O 1
ATOM 639 N N . LYS B 1 22 ? 105.166 143.885 166.467 1.00 216.55 22 LYS A2 N 1
ATOM 640 C CA . LYS B 1 22 ? 105.547 142.501 166.723 1.00 216.55 22 LYS A2 CA 1
ATOM 641 C C . LYS B 1 22 ? 106.980 142.199 166.301 1.00 216.55 22 LYS A2 C 1
ATOM 642 O O . LYS B 1 22 ? 107.549 141.203 166.759 1.00 216.55 22 LYS A2 O 1
ATOM 648 N N . GLY B 1 23 ? 107.574 143.027 165.445 1.00 210.33 23 GLY A2 N 1
ATOM 649 C CA . GLY B 1 23 ? 108.971 142.871 165.091 1.00 210.33 23 GLY A2 CA 1
ATOM 650 C C . GLY B 1 23 ? 109.245 141.818 164.038 1.00 210.33 23 GLY A2 C 1
ATOM 651 O O . GLY B 1 23 ? 108.624 140.751 164.036 1.00 210.33 23 GLY A2 O 1
ATOM 652 N N . ILE B 1 24 ? 110.181 142.109 163.136 1.00 239.09 24 ILE A2 N 1
ATOM 653 C CA . ILE B 1 24 ? 110.571 141.197 162.067 1.00 239.09 24 ILE A2 CA 1
ATOM 654 C C . ILE B 1 24 ? 112.089 141.099 162.048 1.00 239.09 24 ILE A2 C 1
ATOM 655 O O . ILE B 1 24 ? 112.781 142.122 162.095 1.00 239.09 24 ILE A2 O 1
ATOM 660 N N . VAL B 1 25 ? 112.605 139.876 161.977 1.00 179.62 25 VAL A2 N 1
ATOM 661 C CA . VAL B 1 25 ? 114.041 139.648 161.850 1.00 179.62 25 VAL A2 CA 1
ATOM 662 C C . VAL B 1 25 ? 114.260 138.339 161.107 1.00 179.62 25 VAL A2 C 1
ATOM 663 O O . VAL B 1 25 ? 113.622 137.325 161.407 1.00 179.62 25 VAL A2 O 1
ATOM 667 N N . ILE B 1 26 ? 115.149 138.369 160.116 1.00 157.64 26 ILE A2 N 1
ATOM 668 C CA . ILE B 1 26 ? 115.482 137.195 159.319 1.00 157.64 26 ILE A2 CA 1
ATOM 669 C C . ILE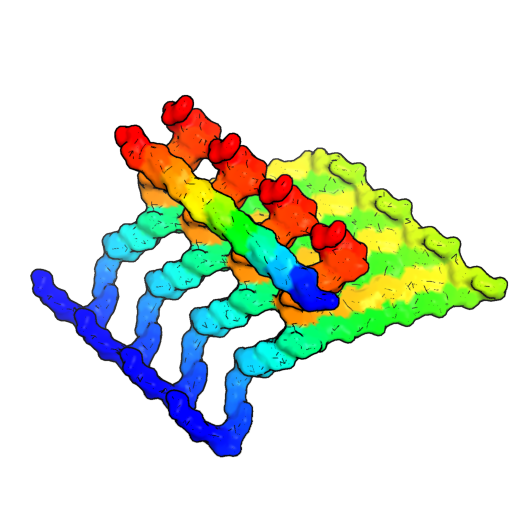 B 1 26 ? 116.993 137.021 159.325 1.00 157.64 26 ILE A2 C 1
ATOM 670 O O . ILE B 1 26 ? 117.729 137.956 158.993 1.00 157.64 26 ILE A2 O 1
ATOM 675 N N . ASP B 1 27 ? 117.450 135.826 159.689 1.00 191.53 27 ASP A2 N 1
ATOM 676 C CA . ASP B 1 27 ? 118.868 135.502 159.770 1.00 191.53 27 ASP A2 CA 1
ATOM 677 C C . ASP B 1 27 ? 119.219 134.477 158.701 1.00 191.53 27 ASP A2 C 1
ATOM 678 O O . ASP B 1 27 ? 118.558 133.438 158.592 1.00 191.53 27 ASP A2 O 1
ATOM 683 N N . ALA B 1 28 ? 120.257 134.767 157.918 1.00 227.58 28 ALA A2 N 1
ATOM 684 C CA . ALA B 1 28 ? 120.732 133.863 156.880 1.00 227.58 28 ALA A2 CA 1
ATOM 685 C C . ALA B 1 28 ? 122.240 133.710 157.003 1.00 227.58 28 ALA A2 C 1
ATOM 686 O O . ALA B 1 28 ? 122.967 134.708 157.063 1.00 227.58 28 ALA A2 O 1
ATOM 688 N N . TRP B 1 29 ? 122.707 132.464 157.026 1.00 198.62 29 TRP A2 N 1
ATOM 689 C CA . TRP B 1 29 ? 124.133 132.204 157.154 1.00 198.62 29 TRP A2 CA 1
ATOM 690 C C . TRP B 1 29 ? 124.455 130.849 156.542 1.00 198.62 29 TRP A2 C 1
ATOM 691 O O . TRP B 1 29 ? 123.635 129.927 156.567 1.00 198.62 29 TRP A2 O 1
ATOM 702 N N . VAL B 1 30 ? 125.663 130.747 155.994 1.00 172.21 30 VAL A2 N 1
ATOM 703 C CA . VAL B 1 30 ? 126.159 129.525 155.374 1.00 172.21 30 VAL A2 CA 1
ATOM 704 C C . VAL B 1 30 ? 127.603 129.307 155.806 1.00 172.21 30 VAL A2 C 1
ATOM 705 O O . VAL B 1 30 ? 128.418 130.237 155.791 1.00 172.21 30 VAL A2 O 1
ATOM 707 N N . ARG B 1 31 ? 127.919 128.072 156.184 1.00 182.62 31 ARG A2 N 1
ATOM 708 C CA . ARG B 1 31 ? 129.258 127.693 156.612 1.00 182.62 31 ARG A2 CA 1
ATOM 709 C C . ARG B 1 31 ? 129.738 126.516 155.776 1.00 182.62 31 ARG A2 C 1
ATOM 710 O O . ARG B 1 31 ? 129.016 125.526 155.620 1.00 182.62 31 ARG A2 O 1
ATOM 718 N N . VAL B 1 32 ? 130.952 126.627 155.243 1.00 204.15 32 VAL A2 N 1
ATOM 719 C CA . VAL B 1 32 ? 131.572 125.576 154.445 1.00 204.15 32 VAL A2 CA 1
ATOM 720 C C . VAL B 1 32 ? 132.896 125.205 155.094 1.00 204.15 32 VAL A2 C 1
ATOM 721 O O . VAL B 1 32 ? 133.734 126.077 155.350 1.00 204.15 32 VAL A2 O 1
ATOM 725 N N . SER B 1 33 ? 133.083 123.914 155.357 1.00 194.69 33 SER A2 N 1
ATOM 726 C CA . SER B 1 33 ? 134.280 123.417 156.017 1.00 194.69 33 SER A2 CA 1
ATOM 727 C C . SER B 1 33 ? 134.810 122.199 155.275 1.00 194.69 33 SER A2 C 1
ATOM 728 O O . SER B 1 33 ? 134.074 121.505 154.568 1.00 194.69 33 SER A2 O 1
ATOM 731 N N . LEU B 1 34 ? 136.107 121.948 155.445 1.00 169.81 34 LEU A2 N 1
ATOM 732 C CA . LEU B 1 34 ? 136.763 120.830 154.781 1.00 169.81 34 LEU A2 CA 1
ATOM 733 C C . LEU B 1 34 ? 137.756 120.185 155.736 1.00 169.81 34 LEU A2 C 1
ATOM 734 O O . LEU B 1 34 ? 138.474 120.888 156.453 1.00 169.81 34 LEU A2 O 1
ATOM 739 N N . VAL B 1 35 ? 137.763 118.848 155.755 1.00 154.84 35 VAL A2 N 1
ATOM 740 C CA . VAL B 1 35 ? 138.637 117.994 156.563 1.00 154.84 35 VAL A2 CA 1
ATOM 741 C C . VAL B 1 35 ? 138.752 118.515 157.997 1.00 154.84 35 VAL A2 C 1
ATOM 742 O O . VAL B 1 35 ? 139.752 118.280 158.686 1.00 154.84 35 VAL A2 O 1
ATOM 746 N N . GLY B 1 36 ? 137.716 119.203 158.470 1.00 168.56 36 GLY A2 N 1
ATOM 747 C CA . GLY B 1 36 ? 137.703 119.693 159.834 1.00 168.56 36 GLY A2 CA 1
ATOM 748 C C . GLY B 1 36 ? 137.799 121.200 159.953 1.00 168.56 36 GLY A2 C 1
ATOM 749 O O . GLY B 1 36 ? 137.195 121.794 160.851 1.00 168.56 36 GLY A2 O 1
ATOM 750 N N . ILE B 1 37 ? 138.551 121.830 159.058 1.00 196.65 37 ILE A2 N 1
ATOM 751 C CA . ILE B 1 37 ? 138.747 123.274 159.083 1.00 196.65 37 ILE A2 CA 1
ATOM 752 C C . ILE B 1 37 ? 137.804 123.917 158.078 1.00 196.65 37 ILE A2 C 1
ATOM 753 O O . ILE B 1 37 ? 137.391 123.300 157.089 1.00 196.65 37 ILE A2 O 1
ATOM 758 N N . GLU B 1 38 ? 137.443 125.168 158.341 1.00 250.74 38 GLU A2 N 1
ATOM 759 C CA . GLU B 1 38 ? 136.571 125.924 157.458 1.00 250.74 38 GLU A2 CA 1
ATOM 760 C C . GLU B 1 38 ? 137.390 126.894 156.615 1.00 250.74 38 GLU A2 C 1
ATOM 761 O O . GLU B 1 38 ? 138.423 127.407 157.051 1.00 250.74 38 GLU A2 O 1
ATOM 767 N N . LEU B 1 39 ? 136.920 127.131 155.393 1.00 209.22 39 LEU A2 N 1
ATOM 768 C CA . LEU B 1 39 ? 137.561 128.068 154.484 1.00 209.22 39 LEU A2 CA 1
ATOM 769 C C . LEU B 1 39 ? 136.737 129.321 154.233 1.00 209.22 39 LEU A2 C 1
ATOM 770 O O . LEU B 1 39 ? 137.284 130.308 153.728 1.00 209.22 39 LEU A2 O 1
ATOM 775 N N . LEU B 1 40 ? 135.448 129.310 154.562 1.00 229.64 40 LEU A2 N 1
ATOM 776 C CA . LEU B 1 40 ? 134.606 130.486 154.398 1.00 229.64 40 LEU A2 CA 1
ATOM 777 C C . LEU B 1 40 ? 133.409 130.365 155.328 1.00 229.64 40 LEU A2 C 1
ATOM 778 O O . LEU B 1 40 ? 133.026 129.263 155.729 1.00 229.64 40 LEU A2 O 1
ATOM 783 N N . ALA B 1 41 ? 132.820 131.512 155.658 1.00 212.21 41 ALA A2 N 1
ATOM 784 C CA . ALA B 1 41 ? 131.645 131.557 156.524 1.00 212.21 41 ALA A2 CA 1
ATOM 785 C C . ALA B 1 41 ? 130.959 132.897 156.313 1.00 212.21 41 ALA A2 C 1
ATOM 786 O O . ALA B 1 41 ? 131.568 133.946 156.540 1.00 212.21 41 ALA A2 O 1
ATOM 788 N N . ILE B 1 42 ? 129.701 132.865 155.880 1.00 182.51 42 ILE A2 N 1
ATOM 789 C CA . ILE B 1 42 ? 128.924 134.069 155.619 1.00 182.51 42 ILE A2 CA 1
ATOM 790 C C . ILE B 1 42 ? 127.754 134.088 156.590 1.00 182.51 42 ILE A2 C 1
ATOM 791 O O . ILE B 1 42 ? 127.136 133.049 156.838 1.00 182.51 42 ILE A2 O 1
ATOM 796 N N . GLU B 1 43 ? 127.464 135.259 157.151 1.00 219.82 43 GLU A2 N 1
ATOM 797 C CA . GLU B 1 43 ? 126.341 135.392 158.067 1.00 219.82 43 GLU A2 CA 1
ATOM 798 C C . GLU B 1 43 ? 125.835 136.825 158.026 1.00 219.82 43 GLU A2 C 1
ATOM 799 O O . GLU B 1 43 ? 126.629 137.767 157.971 1.00 219.82 43 GLU A2 O 1
ATOM 805 N N . ALA B 1 44 ? 124.513 136.980 158.043 1.00 194.26 44 ALA A2 N 1
ATOM 806 C CA . ALA B 1 44 ? 123.898 138.299 158.011 1.00 194.26 44 ALA A2 CA 1
ATOM 807 C C . ALA B 1 44 ? 122.456 138.172 158.476 1.00 194.26 44 ALA A2 C 1
ATOM 808 O O . ALA B 1 44 ? 121.911 137.068 158.570 1.00 194.26 44 ALA A2 O 1
ATOM 810 N N . ARG B 1 45 ? 121.849 139.316 158.779 1.00 174.56 45 ARG A2 N 1
ATOM 811 C CA . ARG B 1 45 ? 120.446 139.342 159.158 1.00 174.56 45 ARG A2 CA 1
ATOM 812 C C . ARG B 1 45 ? 119.854 140.700 158.816 1.00 174.56 45 ARG A2 C 1
ATOM 813 O O . ARG B 1 45 ? 120.564 141.701 158.690 1.00 174.56 45 ARG A2 O 1
ATOM 821 N N . ILE B 1 46 ? 118.534 140.713 158.670 1.00 185.61 46 ILE A2 N 1
ATOM 822 C CA . ILE B 1 46 ? 117.773 141.919 158.372 1.00 185.61 46 ILE A2 CA 1
ATOM 823 C C . ILE B 1 46 ? 116.719 142.101 159.455 1.00 185.61 46 ILE A2 C 1
ATOM 824 O O . ILE B 1 46 ? 116.021 141.148 159.825 1.00 185.61 46 ILE A2 O 1
ATOM 829 N N . VAL B 1 47 ? 116.620 143.323 159.976 1.00 201.41 47 VAL A2 N 1
ATOM 830 C CA . VAL B 1 47 ? 115.755 143.643 161.105 1.00 201.41 47 VAL A2 CA 1
ATOM 831 C C . VAL B 1 47 ? 114.857 144.816 160.732 1.00 201.41 47 VAL A2 C 1
ATOM 832 O O . VAL B 1 47 ? 115.332 145.831 160.208 1.00 201.41 47 VAL A2 O 1
ATOM 836 N N . ILE B 1 48 ? 113.557 144.662 160.982 1.00 234.17 48 ILE A2 N 1
ATOM 837 C CA . ILE B 1 48 ? 112.583 145.744 160.882 1.00 234.17 48 ILE A2 CA 1
ATOM 838 C C . ILE B 1 48 ? 111.624 145.607 162.057 1.00 234.17 48 ILE A2 C 1
ATOM 839 O O . ILE B 1 48 ? 110.745 144.738 162.054 1.00 234.17 48 ILE A2 O 1
ATOM 844 N N . ALA B 1 49 ? 111.786 146.452 163.071 1.00 240.11 49 ALA A2 N 1
ATOM 845 C CA . ALA B 1 49 ? 110.989 146.338 164.285 1.00 240.11 49 ALA A2 CA 1
ATOM 846 C C . ALA B 1 49 ? 110.868 147.714 164.928 1.00 240.11 49 ALA A2 C 1
ATOM 847 O O . ALA B 1 49 ? 111.350 148.717 164.395 1.00 240.11 49 ALA A2 O 1
ATOM 849 N N . SER B 1 50 ? 110.212 147.749 166.084 1.00 214.04 50 SER A2 N 1
ATOM 850 C CA . SER B 1 50 ? 110.054 148.979 166.842 1.00 214.04 50 SER A2 CA 1
ATOM 851 C C . SER B 1 50 ? 111.384 149.403 167.457 1.00 214.04 50 SER A2 C 1
ATOM 852 O O . SER B 1 50 ? 112.272 148.586 167.713 1.00 214.04 50 SER A2 O 1
ATOM 855 N N . VAL B 1 51 ? 111.507 150.710 167.702 1.00 227.73 51 VAL A2 N 1
ATOM 856 C CA . VAL B 1 51 ? 112.759 151.261 168.211 1.00 227.73 51 VAL A2 CA 1
ATOM 857 C C . VAL B 1 51 ? 113.051 150.765 169.622 1.00 227.73 51 VAL A2 C 1
ATOM 858 O O . VAL B 1 51 ? 114.212 150.738 170.048 1.00 227.73 51 VAL A2 O 1
ATOM 862 N N . GLU B 1 52 ? 112.017 150.374 170.372 1.00 204.44 52 GLU A2 N 1
ATOM 863 C CA . GLU B 1 52 ? 112.217 149.973 171.761 1.00 204.44 52 GLU A2 CA 1
ATOM 864 C C . GLU B 1 52 ? 113.062 148.707 171.867 1.00 204.44 52 GLU A2 C 1
ATOM 865 O O . GLU B 1 52 ? 113.918 148.597 172.753 1.00 204.44 52 GLU A2 O 1
ATOM 871 N N . THR B 1 53 ? 112.843 147.742 170.972 1.00 250.28 53 THR A2 N 1
ATOM 872 C CA . THR B 1 53 ? 113.566 146.478 171.045 1.00 250.28 53 THR A2 CA 1
ATOM 873 C C . THR B 1 53 ? 115.003 146.589 170.552 1.00 250.28 53 THR A2 C 1
ATOM 874 O O . THR B 1 53 ? 115.822 145.721 170.869 1.00 250.28 53 THR A2 O 1
ATOM 878 N N . TYR B 1 54 ? 115.332 147.636 169.793 1.00 288.34 54 TYR A2 N 1
ATOM 879 C CA . TYR B 1 54 ? 116.699 147.782 169.309 1.00 288.34 54 TYR A2 CA 1
ATOM 880 C C . TYR B 1 54 ? 117.647 148.232 170.414 1.00 288.34 54 TYR A2 C 1
ATOM 881 O O . TYR B 1 54 ? 118.822 147.853 170.407 1.00 288.34 54 TYR A2 O 1
ATOM 890 N N . LEU B 1 55 ? 117.159 149.015 171.380 1.00 220.35 55 LEU A2 N 1
ATOM 891 C CA . LEU B 1 55 ? 117.970 149.316 172.556 1.00 220.35 55 LEU A2 CA 1
ATOM 892 C C . LEU B 1 55 ? 118.318 148.044 173.311 1.00 220.35 55 LEU A2 C 1
ATOM 893 O O . LEU B 1 55 ? 119.457 147.859 173.757 1.00 220.35 55 LEU A2 O 1
ATOM 898 N N . LYS B 1 56 ? 117.331 147.168 173.482 1.00 270.67 56 LYS A2 N 1
ATOM 899 C CA . LYS B 1 56 ? 117.535 145.883 174.134 1.00 270.67 56 LYS A2 CA 1
ATOM 900 C C . LYS B 1 56 ? 118.485 144.981 173.348 1.00 270.67 56 LYS A2 C 1
ATOM 901 O O . LYS B 1 56 ? 119.358 144.341 173.945 1.00 270.67 56 LYS A2 O 1
ATOM 907 N N . TYR B 1 57 ? 118.367 144.948 172.017 1.00 314.38 57 TYR A2 N 1
ATOM 908 C CA . TYR B 1 57 ? 119.357 144.237 171.208 1.00 314.38 57 TYR A2 CA 1
ATOM 909 C C . TYR B 1 57 ? 120.761 144.794 171.422 1.00 314.38 57 TYR A2 C 1
ATOM 910 O O . TYR B 1 57 ? 121.718 144.032 171.611 1.00 314.38 57 TYR A2 O 1
ATOM 919 N N . ALA B 1 58 ? 120.900 146.121 171.394 1.00 326.12 58 ALA A2 N 1
ATOM 920 C CA . ALA B 1 58 ? 122.218 146.739 171.488 1.00 326.12 58 ALA A2 CA 1
ATOM 921 C C . ALA B 1 58 ? 122.846 146.509 172.857 1.00 326.12 58 ALA A2 C 1
ATOM 922 O O . ALA B 1 58 ? 124.058 146.289 172.959 1.00 326.12 58 ALA A2 O 1
ATOM 924 N N . GLU B 1 59 ? 122.042 146.564 173.921 1.00 303.09 59 GLU A2 N 1
ATOM 925 C CA . GLU B 1 59 ? 122.577 146.285 175.248 1.00 303.09 59 GLU A2 CA 1
ATOM 926 C C . GLU B 1 59 ? 122.872 144.802 175.430 1.00 303.09 59 GLU A2 C 1
ATOM 927 O O . GLU B 1 59 ? 123.769 144.444 176.202 1.00 303.09 59 GLU A2 O 1
ATOM 933 N N . ALA B 1 60 ? 122.134 143.927 174.740 1.00 286.25 60 ALA A2 N 1
ATOM 934 C CA . ALA B 1 60 ? 122.493 142.514 174.737 1.00 286.25 60 ALA A2 CA 1
ATOM 935 C C . ALA B 1 60 ? 123.845 142.301 174.072 1.00 286.25 60 ALA A2 C 1
ATOM 936 O O . ALA B 1 60 ? 124.664 141.508 174.550 1.00 286.25 60 ALA A2 O 1
ATOM 938 N N . VAL B 1 61 ? 124.098 143.004 172.963 1.00 286.81 61 VAL A2 N 1
ATOM 939 C CA . VAL B 1 61 ? 125.401 142.930 172.308 1.00 286.81 61 VAL A2 CA 1
ATOM 940 C C . VAL B 1 61 ? 126.388 143.955 172.848 1.00 286.81 61 VAL A2 C 1
ATOM 941 O O . VAL B 1 61 ? 127.566 143.929 172.459 1.00 286.81 61 VAL A2 O 1
ATOM 945 N N . GLY B 1 62 ? 125.953 144.857 173.728 1.00 305.99 62 GLY A2 N 1
ATOM 946 C CA . GLY B 1 62 ? 126.856 145.731 174.449 1.00 305.99 62 GLY A2 CA 1
ATOM 947 C C . GLY B 1 62 ? 126.946 147.162 173.961 1.00 305.99 62 GLY A2 C 1
ATOM 948 O O . GLY B 1 62 ? 127.708 147.942 174.544 1.00 305.99 62 GLY A2 O 1
ATOM 949 N N . LEU B 1 63 ? 126.205 147.537 172.917 1.00 312.09 63 LEU A2 N 1
ATOM 950 C CA . LEU B 1 63 ? 126.281 148.911 172.423 1.00 312.09 63 LEU A2 CA 1
ATOM 951 C C . LEU B 1 63 ? 125.678 149.894 173.421 1.00 312.09 63 LEU A2 C 1
ATOM 952 O O . LEU B 1 63 ? 126.273 150.937 173.714 1.00 312.09 63 LEU A2 O 1
ATOM 957 N N . THR B 1 64 ? 124.498 149.583 173.950 1.00 298.98 64 THR A2 N 1
ATOM 958 C CA . THR B 1 64 ? 123.883 150.446 174.948 1.00 298.98 64 THR A2 CA 1
ATOM 959 C C . THR B 1 64 ? 124.632 150.337 176.272 1.00 298.98 64 THR A2 C 1
ATOM 960 O O . THR B 1 64 ? 125.221 149.301 176.594 1.00 298.98 64 THR A2 O 1
ATOM 964 N N . GLN B 1 65 ? 124.616 151.428 177.035 1.00 277.99 65 GLN A2 N 1
ATOM 965 C CA . GLN B 1 65 ? 125.272 151.444 178.336 1.00 277.99 65 GLN A2 CA 1
ATOM 966 C C . GLN B 1 65 ? 124.660 150.393 179.253 1.00 277.99 65 GLN A2 C 1
ATOM 967 O O . GLN B 1 65 ? 123.436 150.296 179.381 1.00 277.99 65 GLN A2 O 1
ATOM 973 N N . SER B 1 66 ? 125.520 149.605 179.890 1.00 301.97 66 SER A2 N 1
ATOM 974 C CA . SER B 1 66 ? 125.073 148.535 180.772 1.00 301.97 66 SER A2 CA 1
ATOM 975 C C . SER B 1 66 ? 126.145 148.196 181.801 1.00 301.97 66 SER A2 C 1
ATOM 976 O O . SER B 1 66 ? 127.329 148.460 181.592 1.00 301.97 66 SER A2 O 1
ATOM 979 N N . ALA C 1 2 ? 85.951 183.528 164.995 1.00 151.14 2 ALA A4 N 1
ATOM 980 C CA . ALA C 1 2 ? 86.206 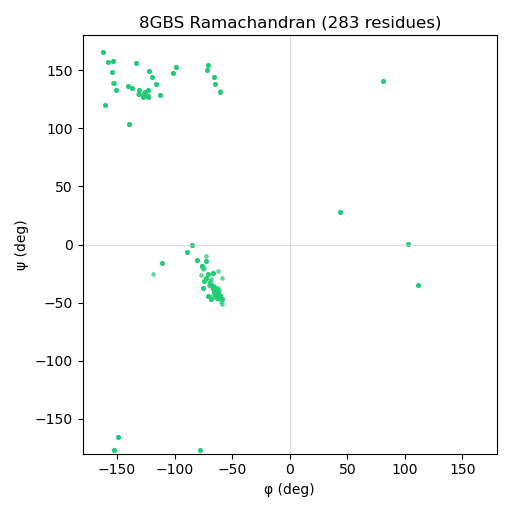182.100 165.137 1.00 151.14 2 ALA A4 CA 1
ATOM 981 C C . ALA C 1 2 ? 84.930 181.295 164.920 1.00 151.14 2 ALA A4 C 1
ATOM 982 O O . ALA C 1 2 ? 84.002 181.353 165.727 1.00 151.14 2 ALA A4 O 1
ATOM 984 N N . VAL C 1 3 ? 84.890 180.542 163.824 1.00 146.40 3 VAL A4 N 1
ATOM 985 C CA . VAL C 1 3 ? 83.742 179.720 163.464 1.00 146.40 3 VAL A4 CA 1
ATOM 986 C C . VAL C 1 3 ? 84.211 178.280 163.323 1.00 146.40 3 VAL A4 C 1
ATOM 987 O O . VAL C 1 3 ? 85.180 178.005 162.605 1.00 146.40 3 VAL A4 O 1
ATOM 991 N N . GLU C 1 4 ? 83.529 177.367 164.010 1.00 154.19 4 GLU A4 N 1
ATOM 992 C CA . GLU C 1 4 ? 83.876 175.955 163.932 1.00 154.19 4 GLU A4 CA 1
ATOM 993 C C . GLU C 1 4 ? 83.625 175.420 162.528 1.00 154.19 4 GLU A4 C 1
ATOM 994 O O . GLU C 1 4 ? 82.675 175.822 161.851 1.00 154.19 4 GLU A4 O 1
ATOM 1000 N N . LYS C 1 5 ? 84.488 174.507 162.092 1.00 199.69 5 LYS A4 N 1
ATOM 1001 C CA . LYS C 1 5 ? 84.400 173.906 160.770 1.00 199.69 5 LYS A4 CA 1
ATOM 1002 C C . LYS C 1 5 ? 84.228 172.400 160.900 1.00 199.69 5 LYS A4 C 1
ATOM 1003 O O . LYS C 1 5 ? 84.788 171.776 161.807 1.00 199.69 5 LYS A4 O 1
ATOM 1009 N N . THR C 1 6 ? 83.447 171.820 159.987 1.00 209.18 6 THR A4 N 1
ATOM 1010 C CA . THR C 1 6 ? 83.240 170.377 159.977 1.00 209.18 6 THR A4 CA 1
ATOM 1011 C C . THR C 1 6 ? 84.461 169.612 159.486 1.00 209.18 6 THR A4 C 1
ATOM 1012 O O . THR C 1 6 ? 84.522 168.392 159.677 1.00 209.18 6 THR A4 O 1
ATOM 1016 N N . ASN C 1 7 ? 85.424 170.289 158.868 1.00 177.13 7 ASN A4 N 1
ATOM 1017 C CA . ASN C 1 7 ? 86.619 169.655 158.337 1.00 177.13 7 ASN A4 CA 1
ATOM 1018 C C . ASN C 1 7 ? 87.858 170.285 158.959 1.00 177.13 7 ASN A4 C 1
ATOM 1019 O O . ASN C 1 7 ? 87.868 171.471 159.301 1.00 177.13 7 ASN A4 O 1
ATOM 1024 N N . SER C 1 8 ? 88.905 169.476 159.100 1.00 170.02 8 SER A4 N 1
ATOM 1025 C CA . SER C 1 8 ? 90.154 169.913 159.706 1.00 170.02 8 SER A4 CA 1
ATOM 1026 C C . SER C 1 8 ? 91.086 170.602 158.718 1.00 170.02 8 SER A4 C 1
ATOM 1027 O O . SER C 1 8 ? 92.178 171.025 159.112 1.00 170.02 8 SER A4 O 1
ATOM 1030 N N . SER C 1 9 ? 90.690 170.717 157.452 1.00 192.13 9 SER A4 N 1
ATOM 1031 C CA . SER C 1 9 ? 91.532 171.369 156.459 1.00 192.13 9 SER A4 CA 1
ATOM 1032 C C . SER C 1 9 ? 91.709 172.845 156.792 1.00 192.13 9 SER A4 C 1
ATOM 1033 O O . SER C 1 9 ? 90.758 173.523 157.193 1.00 192.13 9 SER A4 O 1
ATOM 1036 N N . SER C 1 10 ? 92.933 173.339 156.627 1.00 224.69 10 SER A4 N 1
ATOM 1037 C CA . SER C 1 10 ? 93.258 174.730 156.913 1.00 224.69 10 SER A4 CA 1
ATOM 1038 C C . SER C 1 10 ? 94.378 175.162 155.972 1.00 224.69 10 SER A4 C 1
ATOM 1039 O O . SER C 1 10 ? 94.681 174.488 154.982 1.00 224.69 10 SER A4 O 1
ATOM 1042 N N . SER C 1 11 ? 94.996 176.298 156.284 1.00 240.17 11 SER A4 N 1
ATOM 1043 C CA . SER C 1 11 ? 96.076 176.830 155.471 1.00 240.17 11 SER A4 CA 1
ATOM 1044 C C . SER C 1 11 ? 97.373 176.071 155.748 1.00 240.17 11 SER A4 C 1
ATOM 1045 O O . SER C 1 11 ? 97.414 175.107 156.518 1.00 240.17 11 SER A4 O 1
ATOM 1048 N N . LEU C 1 12 ? 98.453 176.516 155.106 1.00 261.50 12 LEU A4 N 1
ATOM 1049 C CA . LEU C 1 12 ? 99.752 175.873 155.255 1.00 261.50 12 LEU A4 CA 1
ATOM 1050 C C . LEU C 1 12 ? 100.488 176.295 156.519 1.00 261.50 12 LEU A4 C 1
ATOM 1051 O O . LEU C 1 12 ? 101.482 175.654 156.876 1.00 261.50 12 LEU A4 O 1
ATOM 1056 N N . ALA C 1 13 ? 100.035 177.355 157.195 1.00 283.22 13 ALA A4 N 1
ATOM 1057 C CA . ALA C 1 13 ? 100.724 177.814 158.398 1.00 283.22 13 ALA A4 CA 1
ATOM 1058 C C . ALA C 1 13 ? 100.696 176.753 159.491 1.00 283.22 13 ALA A4 C 1
ATOM 1059 O O . ALA C 1 13 ? 101.721 176.475 160.125 1.00 283.22 13 ALA A4 O 1
ATOM 1061 N N . GLU C 1 14 ? 99.530 176.144 159.721 1.00 314.55 14 GLU A4 N 1
ATOM 1062 C CA . GLU C 1 14 ? 99.434 175.100 160.734 1.00 314.55 14 GLU A4 CA 1
ATOM 1063 C C . GLU C 1 14 ? 100.229 173.861 160.342 1.00 314.55 14 GLU A4 C 1
ATOM 1064 O O . GLU C 1 14 ? 100.823 173.212 161.211 1.00 314.55 14 GLU A4 O 1
ATOM 1070 N N . VAL C 1 15 ? 100.262 173.524 159.050 1.00 297.49 15 VAL A4 N 1
ATOM 1071 C CA . VAL C 1 15 ? 101.070 172.395 158.595 1.00 297.49 15 VAL A4 CA 1
ATOM 1072 C C . VAL C 1 15 ? 102.545 172.654 158.872 1.00 297.49 15 VAL A4 C 1
ATOM 1073 O O . VAL C 1 15 ? 103.263 171.779 159.371 1.00 297.49 15 VAL A4 O 1
ATOM 1077 N N . ILE C 1 16 ? 103.015 173.864 158.564 1.00 287.60 16 ILE A4 N 1
ATOM 1078 C CA . ILE C 1 16 ? 104.407 174.213 158.824 1.00 287.60 16 ILE A4 CA 1
ATOM 1079 C C . ILE C 1 16 ? 104.701 174.164 160.318 1.00 287.60 16 ILE A4 C 1
ATOM 1080 O O . ILE C 1 16 ? 105.749 173.662 160.743 1.00 287.60 16 ILE A4 O 1
ATOM 1085 N N . ASP C 1 17 ? 103.784 174.684 161.139 1.00 303.66 17 ASP A4 N 1
ATOM 1086 C CA . ASP C 1 17 ? 104.003 174.688 162.582 1.00 303.66 17 ASP A4 CA 1
ATOM 1087 C C . ASP C 1 17 ? 104.083 173.272 163.141 1.00 303.66 17 ASP A4 C 1
ATOM 1088 O O . ASP C 1 17 ? 104.975 172.964 163.942 1.00 303.66 17 ASP A4 O 1
ATOM 1093 N N . ARG C 1 18 ? 103.159 172.395 162.736 1.00 273.13 18 ARG A4 N 1
ATOM 1094 C CA . ARG C 1 18 ? 103.175 171.024 163.234 1.00 273.13 18 ARG A4 CA 1
ATOM 1095 C C . ARG C 1 18 ? 104.340 170.224 162.671 1.00 273.13 18 ARG A4 C 1
ATOM 1096 O O . ARG C 1 18 ? 104.758 169.240 163.291 1.00 273.13 18 ARG A4 O 1
ATOM 1104 N N . ILE C 1 19 ? 104.854 170.600 161.502 1.00 260.92 19 ILE A4 N 1
ATOM 1105 C CA . ILE C 1 19 ? 106.062 169.969 160.989 1.00 260.92 19 ILE A4 CA 1
ATOM 1106 C C . ILE C 1 19 ? 107.275 170.395 161.807 1.00 260.92 19 ILE A4 C 1
ATOM 1107 O O . ILE C 1 19 ? 108.111 169.568 162.187 1.00 260.92 19 ILE A4 O 1
ATOM 1112 N N . LEU C 1 20 ? 107.373 171.691 162.113 1.00 259.21 20 LEU A4 N 1
ATOM 1113 C CA . LEU C 1 20 ? 108.577 172.212 162.752 1.00 259.21 20 LEU A4 CA 1
ATOM 1114 C C . LEU C 1 20 ? 108.643 171.847 164.231 1.00 259.21 20 LEU A4 C 1
ATOM 1115 O O . LEU C 1 20 ? 109.729 171.571 164.754 1.00 259.21 20 LEU A4 O 1
ATOM 1120 N N . ASP C 1 21 ? 107.502 171.850 164.929 1.00 261.39 21 ASP A4 N 1
ATOM 1121 C CA . ASP C 1 21 ? 107.538 171.648 166.376 1.00 261.39 21 ASP A4 CA 1
ATOM 1122 C C . ASP C 1 21 ? 108.030 170.250 166.738 1.00 261.39 21 ASP A4 C 1
ATOM 1123 O O . ASP C 1 21 ? 108.807 170.084 167.685 1.00 261.39 21 ASP A4 O 1
ATOM 1128 N N . LYS C 1 22 ? 107.589 169.232 165.995 1.00 216.55 22 LYS A4 N 1
ATOM 1129 C CA . LYS C 1 22 ? 107.967 167.860 166.316 1.00 216.55 22 LYS A4 CA 1
ATOM 1130 C C . LYS C 1 22 ? 109.396 167.532 165.900 1.00 216.55 22 LYS A4 C 1
ATOM 1131 O O . LYS C 1 22 ? 109.964 166.557 166.404 1.00 216.55 22 LYS A4 O 1
ATOM 1137 N N . GLY C 1 23 ? 109.986 168.313 165.000 1.00 210.33 23 GLY A4 N 1
ATOM 1138 C CA . GLY C 1 23 ? 111.381 168.133 164.644 1.00 210.33 23 GLY A4 CA 1
ATOM 1139 C C . GLY C 1 23 ? 111.643 167.027 163.643 1.00 210.33 23 GLY A4 C 1
ATOM 1140 O O . GLY C 1 23 ? 111.018 165.964 163.699 1.00 210.33 23 GLY A4 O 1
ATOM 1141 N N . ILE C 1 24 ? 112.574 167.269 162.721 1.00 239.09 24 ILE A4 N 1
ATOM 1142 C CA . ILE C 1 24 ? 112.952 166.303 161.696 1.00 239.09 24 ILE A4 CA 1
ATOM 1143 C C . ILE C 1 24 ? 114.470 166.197 161.672 1.00 239.09 24 ILE A4 C 1
ATOM 1144 O O . ILE C 1 24 ? 115.166 167.218 161.663 1.00 239.09 24 ILE A4 O 1
ATOM 1149 N N . VAL C 1 25 ? 114.980 164.970 161.658 1.00 179.62 25 VAL A4 N 1
ATOM 1150 C CA . VAL C 1 25 ? 116.414 164.730 161.533 1.00 179.62 25 VAL A4 CA 1
ATOM 1151 C C . VAL C 1 25 ? 116.623 163.384 160.855 1.00 179.62 25 VAL A4 C 1
ATOM 1152 O O . VAL C 1 25 ? 115.982 162.389 161.210 1.00 179.62 25 VAL A4 O 1
ATOM 1156 N N . ILE C 1 26 ? 117.504 163.361 159.858 1.00 157.64 26 ILE A4 N 1
ATOM 1157 C CA . ILE C 1 26 ? 117.827 162.147 159.118 1.00 157.64 26 ILE A4 CA 1
ATOM 1158 C C . ILE C 1 26 ? 119.337 161.966 159.122 1.00 157.64 26 ILE A4 C 1
ATOM 1159 O O . ILE C 1 26 ? 120.075 162.880 158.739 1.00 157.64 26 ILE A4 O 1
ATOM 1164 N N . ASP C 1 27 ? 119.791 160.789 159.542 1.00 191.53 27 ASP A4 N 1
ATOM 1165 C CA . ASP C 1 27 ? 121.209 160.463 159.630 1.00 191.53 27 ASP A4 CA 1
ATOM 1166 C C . ASP C 1 27 ? 121.548 159.384 158.610 1.00 191.53 27 ASP A4 C 1
ATOM 1167 O O . ASP C 1 27 ? 120.882 158.345 158.558 1.00 191.53 27 ASP A4 O 1
ATOM 1172 N N . ALA C 1 28 ? 122.581 159.631 157.806 1.00 227.58 28 ALA A4 N 1
ATOM 1173 C CA . ALA C 1 28 ? 123.045 158.674 156.812 1.00 227.58 28 ALA A4 CA 1
ATOM 1174 C C . ALA C 1 28 ? 124.553 158.520 156.932 1.00 227.58 28 ALA A4 C 1
ATOM 1175 O O . ALA C 1 28 ? 125.285 159.516 156.937 1.00 227.58 28 ALA A4 O 1
ATOM 1177 N N . TRP C 1 29 ? 125.015 157.275 157.014 1.00 198.62 29 TRP A4 N 1
ATOM 1178 C CA . TRP C 1 29 ? 126.441 157.015 157.144 1.00 198.62 29 TRP A4 CA 1
ATOM 1179 C C . TRP C 1 29 ? 126.753 155.629 156.599 1.00 198.62 29 TRP A4 C 1
ATOM 1180 O O . TRP C 1 29 ? 125.930 154.714 156.676 1.00 198.62 29 TRP A4 O 1
ATOM 1191 N N . VAL C 1 30 ? 127.956 155.495 156.049 1.00 172.21 30 VAL A4 N 1
ATOM 1192 C CA . VAL C 1 30 ? 128.443 154.241 155.487 1.00 172.21 30 VAL A4 CA 1
ATOM 1193 C C . VAL C 1 30 ? 129.889 154.039 155.919 1.00 172.21 30 VAL A4 C 1
ATOM 1194 O O . VAL C 1 30 ? 130.708 154.963 155.852 1.00 172.21 30 VAL A4 O 1
ATOM 1196 N N . ARG C 1 31 ? 130.203 152.823 156.356 1.00 182.62 31 ARG A4 N 1
ATOM 1197 C CA . ARG C 1 31 ? 131.543 152.460 156.793 1.00 182.62 31 ARG A4 CA 1
ATOM 1198 C C . ARG C 1 31 ? 132.012 151.241 156.014 1.00 182.62 31 ARG A4 C 1
ATOM 1199 O O . ARG C 1 31 ? 131.285 150.247 155.912 1.00 182.62 31 ARG A4 O 1
ATOM 1207 N N . VAL C 1 32 ? 133.223 151.319 155.467 1.00 204.15 32 VAL A4 N 1
ATOM 1208 C CA . VAL C 1 32 ? 133.832 150.227 154.718 1.00 204.15 32 VAL A4 CA 1
ATOM 1209 C C . VAL C 1 32 ? 135.160 149.882 155.377 1.00 204.15 32 VAL A4 C 1
ATOM 1210 O O . VAL C 1 32 ? 136.004 150.763 155.583 1.00 204.15 32 VAL A4 O 1
ATOM 1214 N N . SER C 1 33 ? 135.344 148.605 155.702 1.00 194.69 33 SER A4 N 1
ATOM 1215 C CA . SER C 1 33 ? 136.543 148.136 156.378 1.00 194.69 33 SER A4 CA 1
ATOM 1216 C C . SER C 1 33 ? 137.063 146.880 155.694 1.00 194.69 33 SER A4 C 1
ATOM 1217 O O . SER C 1 33 ? 136.319 146.155 155.028 1.00 194.69 33 SER A4 O 1
ATOM 1220 N N . LEU C 1 34 ? 138.359 146.633 155.867 1.00 169.81 34 LEU A4 N 1
ATOM 1221 C CA . LEU C 1 34 ? 139.007 145.480 155.255 1.00 169.81 34 LEU A4 CA 1
ATOM 1222 C C . LEU C 1 34 ? 140.004 144.879 156.235 1.00 169.81 34 LEU A4 C 1
ATOM 1223 O O . LEU C 1 34 ? 140.730 145.614 156.910 1.00 169.81 34 LEU A4 O 1
ATOM 1228 N N . VAL C 1 35 ? 140.005 143.545 156.320 1.00 154.84 35 VAL A4 N 1
ATOM 1229 C CA . VAL C 1 35 ? 140.882 142.728 157.164 1.00 154.84 35 VAL A4 CA 1
ATOM 1230 C C . VAL C 1 35 ? 141.009 143.319 158.569 1.00 154.84 35 VAL A4 C 1
ATOM 1231 O O . VAL C 1 35 ? 142.013 143.114 159.262 1.00 154.84 35 VAL A4 O 1
ATOM 1235 N N . GLY C 1 36 ? 139.979 144.035 159.014 1.00 168.56 36 GLY A4 N 1
ATOM 1236 C CA . GLY C 1 36 ? 139.978 144.593 160.352 1.00 168.56 36 GLY A4 CA 1
ATOM 1237 C C . GLY C 1 36 ? 140.081 146.103 160.395 1.00 168.56 36 GLY A4 C 1
ATOM 1238 O O . GLY C 1 36 ? 139.486 146.744 161.266 1.00 168.56 36 GLY A4 O 1
ATOM 1239 N N . ILE C 1 37 ? 140.829 146.684 159.464 1.00 196.65 37 ILE A4 N 1
ATOM 1240 C CA . ILE C 1 37 ? 141.031 148.126 159.416 1.00 196.65 37 ILE A4 CA 1
ATOM 1241 C C . ILE C 1 37 ? 140.084 148.724 158.386 1.00 196.65 37 ILE A4 C 1
ATOM 1242 O O . ILE C 1 37 ? 139.661 148.059 157.433 1.00 196.65 37 ILE A4 O 1
ATOM 1247 N N . GLU C 1 38 ? 139.730 149.987 158.589 1.00 250.74 38 GLU A4 N 1
ATOM 1248 C CA . GLU C 1 38 ? 138.855 150.703 157.675 1.00 250.74 38 GLU A4 CA 1
ATOM 1249 C C . GLU C 1 38 ? 139.672 151.625 156.780 1.00 250.74 38 GLU A4 C 1
ATOM 1250 O O . GLU C 1 38 ? 140.710 152.155 157.182 1.00 250.74 38 GLU A4 O 1
ATOM 1256 N N . LEU C 1 39 ? 139.193 151.803 155.5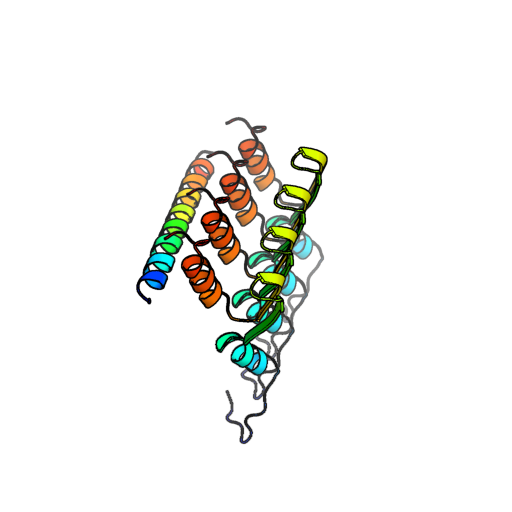50 1.00 209.22 39 LEU A4 N 1
ATOM 1257 C CA . LEU C 1 39 ? 139.832 152.690 154.592 1.00 209.22 39 LEU A4 CA 1
ATOM 1258 C C . LEU C 1 39 ? 139.012 153.933 154.284 1.00 209.22 39 LEU A4 C 1
ATOM 1259 O O . LEU C 1 39 ? 139.559 154.891 153.727 1.00 209.22 39 LEU A4 O 1
ATOM 1264 N N . LEU C 1 40 ? 137.725 153.945 154.622 1.00 229.64 40 LEU A4 N 1
ATOM 1265 C CA . LEU C 1 40 ? 136.887 155.114 154.406 1.00 229.64 40 LEU A4 CA 1
ATOM 1266 C C . LEU C 1 40 ? 135.696 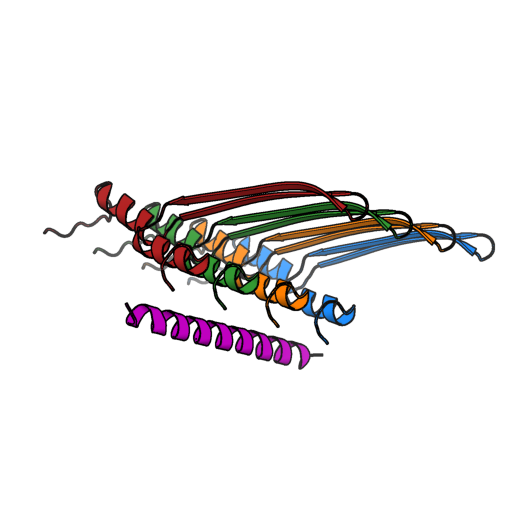155.045 155.348 1.00 229.64 40 LEU A4 C 1
ATOM 1267 O O . LEU C 1 40 ? 135.312 153.966 155.807 1.00 229.64 40 LEU A4 O 1
ATOM 1272 N N . ALA C 1 41 ? 135.114 156.210 155.625 1.00 212.21 41 ALA A4 N 1
ATOM 1273 C CA . ALA C 1 41 ? 133.946 156.303 156.496 1.00 212.21 41 ALA A4 CA 1
ATOM 1274 C C . ALA C 1 41 ? 133.263 157.634 156.223 1.00 212.21 41 ALA A4 C 1
ATOM 1275 O O . ALA C 1 41 ? 133.879 158.691 156.393 1.00 212.21 41 ALA A4 O 1
ATOM 1277 N N . ILE C 1 42 ? 132.003 157.586 155.800 1.00 182.51 42 ILE A4 N 1
ATOM 1278 C CA . ILE C 1 42 ? 131.228 158.779 155.486 1.00 182.51 42 ILE A4 CA 1
ATOM 1279 C C . ILE C 1 42 ? 130.065 158.853 156.462 1.00 182.51 42 ILE A4 C 1
ATOM 1280 O O . ILE C 1 42 ? 129.445 157.830 156.766 1.00 182.51 42 ILE A4 O 1
ATOM 1285 N N . GLU C 1 43 ? 129.785 160.051 156.966 1.00 219.82 43 GLU A4 N 1
ATOM 1286 C CA . GLU C 1 43 ? 128.669 160.234 157.882 1.00 219.82 43 GLU A4 CA 1
ATOM 1287 C C . GLU C 1 43 ? 128.168 161.666 157.773 1.00 219.82 43 GLU A4 C 1
ATOM 1288 O O . GLU C 1 43 ? 128.966 162.601 157.665 1.00 219.82 43 GLU A4 O 1
ATOM 1294 N N . ALA C 1 44 ? 126.847 161.827 157.792 1.00 194.26 44 ALA A4 N 1
ATOM 1295 C CA . ALA C 1 44 ? 126.237 163.146 157.698 1.00 194.26 44 ALA A4 CA 1
ATOM 1296 C C . ALA C 1 44 ? 124.798 163.049 158.179 1.00 194.26 44 ALA A4 C 1
ATOM 1297 O O . ALA C 1 44 ? 124.249 161.953 158.332 1.00 194.26 44 ALA A4 O 1
ATOM 1299 N N . ARG C 1 45 ? 124.198 164.210 158.429 1.00 174.56 45 ARG A4 N 1
ATOM 1300 C CA . ARG C 1 45 ? 122.798 164.261 158.816 1.00 174.56 45 ARG A4 CA 1
ATOM 1301 C C . ARG C 1 45 ? 122.210 165.602 158.410 1.00 174.56 45 ARG A4 C 1
ATOM 1302 O O . ARG C 1 45 ? 122.923 166.593 158.229 1.00 174.56 45 ARG A4 O 1
ATOM 1310 N N . ILE C 1 46 ? 120.889 165.615 158.272 1.00 185.61 46 ILE A4 N 1
ATOM 1311 C CA . ILE C 1 46 ? 120.130 166.807 157.921 1.00 185.61 46 ILE A4 CA 1
ATOM 1312 C C . ILE C 1 46 ? 119.085 167.048 159.001 1.00 185.61 46 ILE A4 C 1
ATOM 1313 O O . ILE C 1 46 ? 118.385 166.118 159.422 1.00 185.61 46 ILE A4 O 1
ATOM 1318 N N . VAL C 1 47 ? 118.995 168.295 159.460 1.00 201.41 47 VAL A4 N 1
ATOM 1319 C CA . VAL C 1 47 ? 118.139 168.674 160.577 1.00 201.41 47 VAL A4 CA 1
ATOM 1320 C C . VAL C 1 47 ? 117.243 169.832 160.153 1.00 201.41 47 VAL A4 C 1
ATOM 1321 O O . VAL C 1 47 ? 117.719 170.817 159.576 1.00 201.41 47 VAL A4 O 1
ATOM 1325 N N . ILE C 1 48 ? 115.944 169.697 160.419 1.00 234.17 48 ILE A4 N 1
ATOM 1326 C CA . ILE C 1 48 ? 114.974 170.777 160.272 1.00 234.17 48 ILE A4 CA 1
ATOM 1327 C C . ILE C 1 48 ? 114.023 170.703 161.459 1.00 234.17 48 ILE A4 C 1
ATOM 1328 O O . ILE C 1 48 ? 113.141 169.838 161.505 1.00 234.17 48 ILE A4 O 1
ATOM 1333 N N . ALA C 1 49 ? 114.196 171.596 162.428 1.00 240.11 49 ALA A4 N 1
ATOM 1334 C CA . ALA C 1 49 ? 113.407 171.547 163.652 1.00 240.11 49 ALA A4 CA 1
ATOM 1335 C C . ALA C 1 49 ? 113.297 172.953 164.226 1.00 240.11 49 ALA A4 C 1
ATOM 1336 O O . ALA C 1 49 ? 113.779 173.927 163.640 1.00 240.11 49 ALA A4 O 1
ATOM 1338 N N . SER C 1 50 ? 112.649 173.049 165.384 1.00 214.04 50 SER A4 N 1
ATOM 1339 C CA . SER C 1 50 ? 112.501 174.316 166.080 1.00 214.04 50 SER A4 CA 1
ATOM 1340 C C . SER C 1 50 ? 113.837 174.765 166.665 1.00 214.04 50 SER A4 C 1
ATOM 1341 O O . SER C 1 50 ? 114.724 173.957 166.954 1.00 214.04 50 SER A4 O 1
ATOM 1344 N N . VAL C 1 51 ? 113.968 176.081 166.843 1.00 227.73 51 VAL A4 N 1
ATOM 1345 C CA . VAL C 1 51 ? 115.226 176.651 167.315 1.00 227.73 51 VAL A4 CA 1
ATOM 1346 C C . VAL C 1 51 ? 115.526 176.225 168.747 1.00 227.73 51 VAL A4 C 1
ATOM 1347 O O . VAL C 1 51 ? 116.690 176.214 169.166 1.00 227.73 51 VAL A4 O 1
ATOM 1351 N N . GLU C 1 52 ? 114.495 175.876 169.522 1.00 204.44 52 GLU A4 N 1
ATOM 1352 C CA . GLU C 1 52 ? 114.704 175.544 170.929 1.00 204.44 52 GLU A4 CA 1
ATOM 1353 C C . GLU C 1 52 ? 115.544 174.282 171.092 1.00 204.44 52 GLU A4 C 1
ATOM 1354 O O . GLU C 1 52 ? 116.406 174.212 171.976 1.00 204.44 52 GLU A4 O 1
ATOM 1360 N N . THR C 1 53 ? 115.315 173.274 170.248 1.00 250.28 53 THR A4 N 1
ATOM 1361 C CA . THR C 1 53 ? 116.033 172.012 170.378 1.00 250.28 53 THR A4 CA 1
ATOM 1362 C C . THR C 1 53 ? 117.467 172.092 169.870 1.00 250.28 53 THR A4 C 1
ATOM 1363 O O . THR C 1 53 ? 118.285 171.237 170.225 1.00 250.28 53 THR A4 O 1
ATOM 1367 N N . TYR C 1 54 ? 117.795 173.098 169.059 1.00 288.34 54 TYR A4 N 1
ATOM 1368 C CA . TYR C 1 54 ? 119.159 173.214 168.558 1.00 288.34 54 TYR A4 CA 1
ATOM 1369 C C . TYR C 1 54 ? 120.116 173.714 169.633 1.00 288.34 54 TYR A4 C 1
ATOM 1370 O O . TYR C 1 54 ? 121.290 173.330 169.636 1.00 288.34 54 TYR A4 O 1
ATOM 1379 N N . LEU C 1 55 ? 119.639 174.546 170.561 1.00 220.35 55 LEU A4 N 1
ATOM 1380 C CA . LEU C 1 55 ? 120.459 174.902 171.715 1.00 220.35 55 LEU A4 CA 1
ATOM 1381 C C . LEU C 1 55 ? 120.808 173.668 172.531 1.00 220.35 55 LEU A4 C 1
ATOM 1382 O O . LEU C 1 55 ? 121.949 173.501 172.978 1.00 220.35 55 LEU A4 O 1
ATOM 1387 N N . LYS C 1 56 ? 119.819 172.806 172.752 1.00 270.67 56 LYS A4 N 1
ATOM 1388 C CA . LYS C 1 56 ? 120.022 171.554 173.466 1.00 270.67 56 LYS A4 CA 1
ATOM 1389 C C . LYS C 1 56 ? 120.962 170.610 172.719 1.00 270.67 56 LYS A4 C 1
ATOM 1390 O O . LYS C 1 56 ? 121.837 169.997 173.341 1.00 270.67 56 LYS A4 O 1
ATOM 1396 N N . TYR C 1 57 ? 120.834 170.510 171.393 1.00 314.38 57 TYR A4 N 1
ATOM 1397 C CA . TYR C 1 57 ? 121.816 169.756 170.613 1.00 314.38 57 TYR A4 CA 1
ATOM 1398 C C . TYR C 1 57 ? 123.223 170.317 170.789 1.00 314.38 57 TYR A4 C 1
ATOM 1399 O O . TYR C 1 57 ? 124.179 169.560 171.009 1.00 314.38 57 TYR A4 O 1
ATOM 1408 N N . ALA C 1 58 ? 123.368 171.640 170.694 1.00 326.12 58 ALA A4 N 1
ATOM 1409 C CA . ALA C 1 58 ? 124.689 172.256 170.748 1.00 326.12 58 ALA A4 CA 1
ATOM 1410 C C . ALA C 1 58 ? 125.326 172.092 172.122 1.00 326.12 58 ALA A4 C 1
ATOM 1411 O O . ALA C 1 58 ? 126.538 171.871 172.227 1.00 326.12 58 ALA A4 O 1
ATOM 1413 N N . GLU C 1 59 ? 124.530 172.204 173.187 1.00 303.09 59 GLU A4 N 1
ATOM 1414 C CA . GLU C 1 59 ? 125.073 171.989 174.524 1.00 303.09 59 GLU A4 CA 1
ATOM 1415 C C . GLU C 1 59 ? 125.363 170.516 174.777 1.00 303.09 59 GLU A4 C 1
ATOM 1416 O O . GLU C 1 59 ? 126.264 170.192 175.559 1.00 303.09 59 GLU A4 O 1
ATOM 1422 N N . ALA C 1 60 ? 124.616 169.610 174.137 1.00 286.25 60 ALA A4 N 1
ATOM 1423 C CA . ALA C 1 60 ? 124.969 168.197 174.202 1.00 286.25 60 ALA A4 CA 1
ATOM 1424 C C . ALA C 1 60 ? 126.316 167.945 173.539 1.00 286.25 60 ALA A4 C 1
ATOM 1425 O O . ALA C 1 60 ? 127.135 167.173 174.051 1.00 286.25 60 ALA A4 O 1
ATOM 1427 N N . VAL C 1 61 ? 126.564 168.591 172.395 1.00 286.81 61 VAL A4 N 1
ATOM 1428 C CA . VAL C 1 61 ? 127.862 168.478 171.735 1.00 286.81 61 VAL A4 CA 1
ATOM 1429 C C . VAL C 1 61 ? 128.858 169.525 172.216 1.00 286.81 61 VAL A4 C 1
ATOM 1430 O O . VAL C 1 61 ? 130.033 169.473 171.821 1.00 286.81 61 VAL A4 O 1
ATOM 1434 N N . GLY C 1 62 ? 128.432 170.471 173.053 1.00 305.99 62 GLY A4 N 1
ATOM 1435 C CA . GLY C 1 62 ? 129.343 171.376 173.723 1.00 305.99 62 GLY A4 CA 1
ATOM 1436 C C . GLY C 1 62 ? 129.437 172.780 173.164 1.00 305.99 62 GLY A4 C 1
ATOM 1437 O O . GLY C 1 62 ? 130.206 173.585 173.702 1.00 305.99 62 GLY A4 O 1
ATOM 1438 N N . LEU C 1 63 ? 128.689 173.106 172.107 1.00 312.09 63 LEU A4 N 1
ATOM 1439 C CA . LEU C 1 63 ? 128.768 174.453 171.546 1.00 312.09 63 LEU A4 CA 1
ATOM 1440 C C . LEU C 1 63 ? 128.175 175.488 172.497 1.00 312.09 63 LEU A4 C 1
ATOM 1441 O O . LEU C 1 63 ? 128.777 176.542 172.734 1.00 312.09 63 LEU A4 O 1
ATOM 1446 N N . THR C 1 64 ? 126.998 175.209 173.048 1.00 298.98 64 THR A4 N 1
ATOM 1447 C CA . THR C 1 64 ? 126.395 176.123 174.007 1.00 298.98 64 THR A4 CA 1
ATOM 1448 C C . THR C 1 64 ? 127.153 176.077 175.329 1.00 298.98 64 THR A4 C 1
ATOM 1449 O O . THR C 1 64 ? 127.739 175.056 175.699 1.00 298.98 64 THR A4 O 1
ATOM 1453 N N . GLN C 1 65 ? 127.146 177.205 176.037 1.00 277.99 65 GLN A4 N 1
ATOM 1454 C CA . GLN C 1 65 ? 127.811 177.284 177.331 1.00 277.99 65 GLN A4 CA 1
ATOM 1455 C C . GLN C 1 65 ? 127.202 176.282 178.303 1.00 277.99 65 GLN A4 C 1
ATOM 1456 O O . GLN C 1 65 ? 125.979 176.197 178.444 1.00 277.99 65 GLN A4 O 1
ATOM 1462 N N . SER C 1 66 ? 128.063 175.523 178.974 1.00 301.97 66 SER A4 N 1
ATOM 1463 C CA . SER C 1 66 ? 127.618 174.501 179.911 1.00 301.97 66 SER A4 CA 1
ATOM 1464 C C . SER C 1 66 ? 128.696 174.208 180.948 1.00 301.97 66 SER A4 C 1
ATOM 1465 O O . SER C 1 66 ? 129.880 174.456 180.717 1.00 301.97 66 SER A4 O 1
ATOM 1468 N N . UNK D 2 1 ? 112.990 127.571 182.547 1.00 78.19 85 UNK C N 1
ATOM 1469 C CA . UNK D 2 1 ? 113.191 128.182 181.239 1.00 78.19 85 UNK C CA 1
ATOM 1470 C C . UNK D 2 1 ? 112.199 129.317 181.009 1.00 78.19 85 UNK C C 1
ATOM 1471 O O . UNK D 2 1 ? 112.035 129.795 179.887 1.00 78.19 85 UNK C O 1
ATOM 1473 N N . UNK D 2 2 ? 111.527 129.734 182.078 1.00 80.07 86 UNK C N 1
ATOM 1474 C CA . UNK D 2 2 ? 110.621 130.873 182.036 1.00 80.07 86 UNK C CA 1
ATOM 1475 C C . UNK D 2 2 ? 111.027 132.003 182.966 1.00 80.07 86 UNK C C 1
ATOM 1476 O O . UNK D 2 2 ? 110.670 133.154 182.707 1.00 80.07 86 UNK C O 1
ATOM 1478 N N . UNK D 2 3 ? 111.761 131.705 184.041 1.00 86.78 87 UNK C N 1
ATOM 1479 C CA . UNK D 2 3 ? 112.317 132.759 184.882 1.00 86.78 87 UNK C CA 1
ATOM 1480 C C . UNK D 2 3 ? 113.301 133.619 184.103 1.00 86.78 87 UNK C C 1
ATOM 1481 O O . UNK D 2 3 ? 113.554 134.771 184.473 1.00 86.78 87 UNK C O 1
ATOM 1483 N N . UNK D 2 4 ? 113.865 133.071 183.026 1.00 81.54 88 UNK C N 1
ATOM 1484 C CA . UNK D 2 4 ? 114.714 133.850 182.134 1.00 81.54 88 UNK C CA 1
ATOM 1485 C C . UNK D 2 4 ? 113.958 135.020 181.514 1.00 81.54 88 UNK C C 1
ATOM 1486 O O . UNK D 2 4 ? 114.476 136.142 181.453 1.00 81.54 88 UNK C O 1
ATOM 1488 N N . UNK D 2 5 ? 112.722 134.788 181.069 1.00 76.66 89 UNK C N 1
ATOM 1489 C CA . UNK D 2 5 ? 111.953 135.870 180.470 1.00 76.66 89 UNK C CA 1
ATOM 1490 C C . UNK D 2 5 ? 111.539 136.888 181.520 1.00 76.66 89 UNK C C 1
ATOM 1491 O O . UNK D 2 5 ? 111.488 138.091 181.237 1.00 76.66 89 UNK C O 1
ATOM 1493 N N . UNK D 2 6 ? 111.256 136.423 182.737 1.00 84.46 90 UNK C N 1
ATOM 1494 C CA . UNK D 2 6 ? 110.958 137.334 183.833 1.00 84.46 90 UNK C CA 1
ATOM 1495 C C . UNK D 2 6 ? 112.158 138.217 184.151 1.00 84.46 90 UNK C C 1
ATOM 1496 O O . UNK D 2 6 ? 112.007 139.418 184.391 1.00 84.46 90 UNK C O 1
ATOM 1498 N N . UNK D 2 7 ? 113.362 137.639 184.147 1.00 83.23 91 UNK C N 1
ATOM 1499 C CA . UNK D 2 7 ? 114.570 138.431 184.368 1.00 83.23 91 UNK C CA 1
ATOM 1500 C C . UNK D 2 7 ? 114.794 139.422 183.232 1.00 83.23 91 UNK C C 1
ATOM 1501 O O . UNK D 2 7 ? 115.250 140.553 183.458 1.00 83.23 91 UNK C O 1
ATOM 1503 N N . UNK D 2 8 ? 114.497 139.008 181.997 1.00 70.69 92 UNK C N 1
ATOM 1504 C CA . UNK D 2 8 ? 114.605 139.924 180.867 1.00 70.69 92 UNK C CA 1
ATOM 1505 C C . UNK D 2 8 ? 113.668 141.112 181.037 1.00 70.69 92 UNK C C 1
ATOM 1506 O O . UNK D 2 8 ? 114.068 142.268 180.834 1.00 70.69 92 UNK C O 1
ATOM 1508 N N . UNK D 2 9 ? 112.420 140.843 181.425 1.00 82.25 93 UNK C N 1
ATOM 1509 C CA . UNK D 2 9 ? 111.482 141.920 181.715 1.00 82.25 93 UNK C CA 1
ATOM 1510 C C . UNK D 2 9 ? 111.974 142.790 182.862 1.00 82.25 93 UNK C C 1
ATOM 1511 O O . UNK D 2 9 ? 111.825 144.015 182.817 1.00 82.25 93 UNK C O 1
ATOM 1513 N N . UNK D 2 10 ? 112.572 142.176 183.883 1.00 88.39 94 UNK C N 1
ATOM 1514 C CA . UNK D 2 10 ? 113.094 142.930 185.016 1.00 88.39 94 UNK C CA 1
ATOM 1515 C C . UNK D 2 10 ? 114.158 143.926 184.574 1.00 88.39 94 UNK C C 1
ATOM 1516 O O . UNK D 2 10 ? 114.102 145.109 184.931 1.00 88.39 94 UNK C O 1
ATOM 1518 N N . UNK D 2 11 ? 115.137 143.476 183.787 1.00 88.52 95 UNK C N 1
ATOM 1519 C CA . UNK D 2 11 ? 116.194 144.416 183.431 1.00 88.52 95 UNK C CA 1
ATOM 1520 C C . UNK D 2 11 ? 115.763 145.404 182.352 1.00 88.52 95 UNK C C 1
ATOM 1521 O O . UNK D 2 11 ? 116.288 146.522 182.319 1.00 88.52 95 UNK C O 1
ATOM 1523 N N . UNK D 2 12 ? 114.798 145.057 181.493 1.00 85.31 96 UNK C N 1
ATOM 1524 C CA . UNK D 2 12 ? 114.294 146.081 180.580 1.00 85.31 96 UNK C CA 1
ATOM 1525 C C . UNK D 2 12 ? 113.478 147.125 181.335 1.00 85.31 96 UNK C C 1
ATOM 1526 O O . UNK D 2 12 ? 113.502 148.311 180.988 1.00 85.31 96 UNK C O 1
ATOM 1528 N N . UNK D 2 13 ? 112.771 146.710 182.389 1.00 86.37 97 UNK C N 1
ATOM 1529 C CA . UNK D 2 13 ? 112.114 147.677 183.261 1.00 86.37 97 UNK C CA 1
ATOM 1530 C C . UNK D 2 13 ? 113.137 148.539 183.988 1.00 86.37 97 UNK C C 1
ATOM 1531 O O . UNK D 2 13 ? 112.903 149.730 184.217 1.00 86.37 97 UNK C O 1
ATOM 1533 N N . UNK D 2 14 ? 114.273 147.951 184.368 1.00 88.47 98 UNK C N 1
ATOM 1534 C CA . UNK D 2 14 ? 115.348 148.739 184.965 1.00 88.47 98 UNK C CA 1
ATOM 1535 C C . UNK D 2 14 ? 115.883 149.772 183.980 1.00 88.47 98 UNK C C 1
ATOM 1536 O O . UNK D 2 14 ? 116.174 150.914 184.358 1.00 88.47 98 UNK C O 1
ATOM 1538 N N . UNK D 2 15 ? 116.028 149.386 182.712 1.00 83.51 99 UNK C N 1
ATOM 1539 C CA . UNK D 2 15 ? 116.449 150.344 181.694 1.00 83.51 99 UNK C CA 1
ATOM 1540 C C . UNK D 2 15 ? 115.403 151.437 181.503 1.00 83.51 99 UNK C C 1
ATOM 1541 O O . UNK D 2 15 ? 115.747 152.599 181.269 1.00 83.51 99 UNK C O 1
ATOM 1543 N N . UNK D 2 16 ? 114.120 151.081 181.588 1.00 64.78 100 UNK C N 1
ATOM 1544 C CA . UNK D 2 16 ? 113.066 152.090 181.520 1.00 64.78 100 UNK C CA 1
ATOM 1545 C C . UNK D 2 16 ? 113.143 153.048 182.705 1.00 64.78 100 UNK C C 1
ATOM 1546 O O . UNK D 2 16 ? 112.892 154.252 182.565 1.00 64.78 100 UNK C O 1
ATOM 1548 N N . UNK D 2 17 ? 113.465 152.522 183.887 1.00 81.76 101 UNK C N 1
ATOM 1549 C CA . UNK D 2 17 ? 113.667 153.372 185.055 1.00 81.76 101 UNK C CA 1
ATOM 1550 C C . UNK D 2 17 ? 114.846 154.314 184.847 1.00 81.76 101 UNK C C 1
ATOM 1551 O O . UNK D 2 17 ? 114.790 155.490 185.224 1.00 81.76 101 UNK C O 1
ATOM 1553 N N . UNK D 2 18 ? 115.926 153.811 184.250 1.00 86.95 102 UNK C N 1
ATOM 1554 C CA . UNK D 2 18 ? 117.044 154.682 183.900 1.00 86.95 102 UNK C CA 1
ATOM 1555 C C . UNK D 2 18 ? 116.625 155.743 182.890 1.00 86.95 102 UNK C C 1
ATOM 1556 O O . UNK D 2 18 ? 117.088 156.888 182.961 1.00 86.95 102 UNK C O 1
ATOM 1558 N N . UNK D 2 19 ? 115.759 155.377 181.944 1.00 67.54 103 UNK C N 1
ATOM 1559 C CA . UNK D 2 19 ? 115.256 156.338 180.967 1.00 67.54 103 UNK C CA 1
ATOM 1560 C C . UNK D 2 19 ? 114.454 157.444 181.640 1.00 67.54 103 UNK C C 1
ATOM 1561 O O . UNK D 2 19 ? 114.616 158.625 181.315 1.00 67.54 103 UNK C O 1
ATOM 1563 N N . UNK D 2 20 ? 113.578 157.086 182.578 1.00 65.43 104 UNK C N 1
ATOM 1564 C CA . UNK D 2 20 ? 112.820 158.121 183.277 1.00 65.43 104 UNK C CA 1
ATOM 1565 C C . UNK D 2 20 ? 113.722 158.953 184.185 1.00 65.43 104 UNK C C 1
ATOM 1566 O O . UNK D 2 20 ? 113.484 160.159 184.347 1.00 65.43 104 UNK C O 1
ATOM 1568 N N . UNK D 2 21 ? 114.767 158.352 184.762 1.00 75.69 105 UNK C N 1
ATOM 1569 C CA . UNK D 2 21 ? 115.720 159.122 185.556 1.00 75.69 105 UNK C CA 1
ATOM 1570 C C . UNK D 2 21 ? 116.466 160.134 184.696 1.00 75.69 105 UNK C C 1
ATOM 1571 O O . UNK D 2 21 ? 116.651 161.288 185.101 1.00 75.69 105 UNK C O 1
ATOM 1573 N N . UNK D 2 22 ? 116.902 159.728 183.503 1.00 69.20 106 UNK C N 1
ATOM 1574 C CA . UNK D 2 22 ? 117.567 160.685 182.629 1.00 69.20 106 UNK C CA 1
ATOM 1575 C C . UNK D 2 22 ? 116.592 161.732 182.105 1.00 69.20 106 UNK C C 1
ATOM 1576 O O . UNK D 2 22 ? 116.984 162.883 181.898 1.00 69.20 106 UNK C O 1
ATOM 1578 N N . UNK D 2 23 ? 115.321 161.370 181.915 1.00 60.19 107 UNK C N 1
ATOM 1579 C CA . UNK D 2 23 ? 114.329 162.360 181.509 1.00 60.19 107 UNK C CA 1
ATOM 1580 C C . UNK D 2 23 ? 114.125 163.418 182.589 1.00 60.19 107 UNK C C 1
ATOM 1581 O O . UNK D 2 23 ? 114.084 164.619 182.291 1.00 60.19 107 UNK C O 1
ATOM 1583 N N . UNK D 2 24 ? 114.002 162.996 183.850 1.00 69.05 108 UNK C N 1
ATOM 1584 C CA . UNK D 2 24 ? 113.833 163.976 184.918 1.00 69.05 108 UNK C CA 1
ATOM 1585 C C . UNK D 2 24 ? 115.103 164.791 185.137 1.00 69.05 108 UNK C C 1
ATOM 1586 O O . UNK D 2 24 ? 115.024 165.991 185.425 1.00 69.05 108 UNK C O 1
ATOM 1588 N N . UNK D 2 25 ? 116.281 164.180 184.981 1.00 77.16 109 UNK C N 1
ATOM 1589 C CA . UNK D 2 25 ? 117.504 164.964 185.103 1.00 77.16 109 UNK C CA 1
ATOM 1590 C C . UNK D 2 25 ? 117.649 165.949 183.949 1.00 77.16 109 UNK C C 1
ATOM 1591 O O . UNK D 2 25 ? 118.235 167.021 184.126 1.00 77.16 109 UNK C O 1
ATOM 1593 N N . UNK D 2 26 ? 117.117 165.613 182.769 1.00 64.14 110 UNK C N 1
ATOM 1594 C CA . UNK D 2 26 ? 117.079 166.570 181.669 1.00 64.14 110 UNK C CA 1
ATOM 1595 C C . UNK D 2 26 ? 116.135 167.723 181.981 1.00 64.14 110 UNK C C 1
ATOM 1596 O O . UNK D 2 26 ? 116.463 168.890 181.735 1.00 64.14 110 UNK C O 1
ATOM 1598 N N . UNK D 2 27 ? 114.953 167.410 182.515 1.00 63.03 111 UNK C N 1
ATOM 1599 C CA . UNK D 2 27 ? 114.044 168.454 182.969 1.00 63.03 111 UNK C CA 1
ATOM 1600 C C . UNK D 2 27 ? 114.679 169.332 184.039 1.00 63.03 111 UNK C C 1
ATOM 1601 O O . UNK D 2 27 ? 114.318 170.510 184.154 1.00 63.03 111 UNK C O 1
ATOM 1603 N N . UNK D 2 28 ? 115.612 168.781 184.818 1.00 71.14 112 UNK C N 1
ATOM 1604 C CA . UNK D 2 28 ? 116.312 169.576 185.822 1.00 71.14 112 UNK C CA 1
ATOM 1605 C C . UNK D 2 28 ? 117.050 170.751 185.187 1.00 71.14 112 UNK C C 1
ATOM 1606 O O . UNK D 2 28 ? 116.892 171.898 185.620 1.00 71.14 112 UNK C O 1
ATOM 1608 N N . UNK D 2 29 ? 117.861 170.493 184.154 1.00 75.00 113 UNK C N 1
ATOM 1609 C CA . UNK D 2 29 ? 118.528 171.606 183.485 1.00 75.00 113 UNK C CA 1
ATOM 1610 C C . UNK D 2 29 ? 117.575 172.386 182.591 1.00 75.00 113 UNK C C 1
ATOM 1611 O O . UNK D 2 29 ? 117.858 173.544 182.267 1.00 75.00 113 UNK C O 1
ATOM 1613 N N . UNK D 2 30 ? 116.462 171.775 182.178 1.00 68.67 114 UNK C N 1
ATOM 1614 C CA . UNK D 2 30 ? 115.438 172.530 181.465 1.00 68.67 114 UNK C CA 1
ATOM 1615 C C . UNK D 2 30 ? 114.883 173.646 182.340 1.00 68.67 114 UNK C C 1
ATOM 1616 O O . UNK D 2 30 ? 114.667 174.769 181.869 1.00 68.67 114 UNK C O 1
ATOM 1618 N N . UNK D 2 31 ? 114.652 173.353 183.621 1.00 66.65 115 UNK C N 1
ATOM 1619 C CA . UNK D 2 31 ? 114.215 174.380 184.558 1.00 66.65 115 UNK C CA 1
ATOM 1620 C C . UNK D 2 31 ? 115.344 175.324 184.950 1.00 66.65 115 UNK C C 1
ATOM 1621 O O . UNK D 2 31 ? 115.072 176.435 185.417 1.00 66.65 115 UNK C O 1
ATOM 1623 N N . UNK D 2 32 ? 116.601 174.911 184.770 1.00 72.53 116 UNK C N 1
ATOM 1624 C CA . UNK D 2 32 ? 117.738 175.729 185.173 1.00 72.53 116 UNK C CA 1
ATOM 1625 C C . UNK D 2 32 ? 117.959 176.932 184.266 1.00 72.53 116 UNK C C 1
ATOM 1626 O O . UNK D 2 32 ? 118.768 177.801 184.608 1.00 72.53 116 UNK C O 1
ATOM 1628 N N . UNK D 2 33 ? 117.273 177.004 183.131 1.00 76.42 117 UNK C N 1
ATOM 1629 C CA . UNK D 2 33 ? 117.459 178.105 182.195 1.00 76.42 117 UNK C CA 1
ATOM 1630 C C . UNK D 2 33 ? 116.827 179.389 182.719 1.00 76.42 117 UNK C C 1
ATOM 1631 O O . UNK D 2 33 ? 117.530 180.336 183.071 1.00 76.42 117 UNK C O 1
ATOM 1633 N N . ALA E 1 2 ? 84.507 170.807 165.829 1.00 151.14 2 ALA A3 N 1
ATOM 1634 C CA . ALA E 1 2 ? 84.772 169.379 165.957 1.00 151.14 2 ALA A3 CA 1
ATOM 1635 C C . ALA E 1 2 ? 83.500 168.567 165.740 1.00 151.14 2 ALA A3 C 1
ATOM 1636 O O . ALA E 1 2 ? 82.577 168.613 166.553 1.00 151.14 2 ALA A3 O 1
ATOM 1638 N N . VAL E 1 3 ? 83.459 167.824 164.638 1.00 146.40 3 VAL A3 N 1
ATOM 1639 C CA . VAL E 1 3 ? 82.314 166.998 164.277 1.00 146.40 3 VAL A3 CA 1
ATOM 1640 C C . VAL E 1 3 ? 82.792 165.562 164.121 1.00 146.40 3 VAL A3 C 1
ATOM 1641 O O . VAL E 1 3 ? 83.759 165.299 163.396 1.00 146.40 3 VAL A3 O 1
ATOM 1645 N N . GLU E 1 4 ? 82.119 164.638 164.804 1.00 154.19 4 GLU A3 N 1
ATOM 1646 C CA . GLU E 1 4 ? 82.475 163.230 164.712 1.00 154.19 4 GLU A3 CA 1
ATOM 1647 C C . GLU E 1 4 ? 82.221 162.705 163.305 1.00 154.19 4 GLU A3 C 1
ATOM 1648 O O . GLU E 1 4 ? 81.264 163.107 162.637 1.00 154.19 4 GLU A3 O 1
ATOM 1654 N N . LYS E 1 5 ? 83.087 161.801 162.856 1.00 199.69 5 LYS A3 N 1
ATOM 1655 C CA . LYS E 1 5 ? 82.995 161.211 161.530 1.00 199.69 5 LYS A3 CA 1
ATOM 1656 C C . LYS E 1 5 ? 82.834 159.703 161.648 1.00 199.69 5 LYS A3 C 1
ATOM 1657 O O . LYS E 1 5 ? 83.404 159.075 162.546 1.00 199.69 5 LYS A3 O 1
ATOM 1663 N N . THR E 1 6 ? 82.051 159.125 160.735 1.00 209.18 6 THR A3 N 1
ATOM 1664 C CA . THR E 1 6 ? 81.854 157.682 160.713 1.00 209.18 6 THR A3 CA 1
ATOM 1665 C C . THR E 1 6 ? 83.077 156.928 160.209 1.00 209.18 6 THR A3 C 1
ATOM 1666 O O . THR E 1 6 ? 83.148 155.708 160.389 1.00 209.18 6 THR A3 O 1
ATOM 1670 N N . ASN E 1 7 ? 84.032 157.617 159.591 1.00 177.13 7 ASN A3 N 1
ATOM 1671 C CA . ASN E 1 7 ? 85.229 156.996 159.048 1.00 177.13 7 ASN A3 CA 1
ATOM 1672 C C . ASN E 1 7 ? 86.466 157.628 159.669 1.00 177.13 7 ASN A3 C 1
ATOM 1673 O O . ASN E 1 7 ? 86.470 158.812 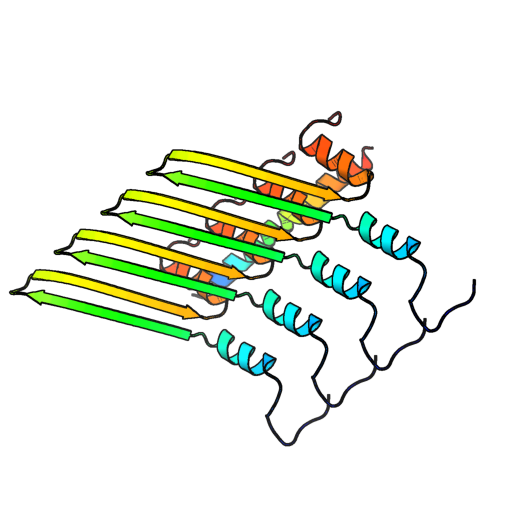160.022 1.00 177.13 7 ASN A3 O 1
ATOM 1678 N N . SER E 1 8 ? 87.519 156.825 159.797 1.00 170.02 8 SER A3 N 1
ATOM 1679 C CA . SER E 1 8 ? 88.770 157.265 160.400 1.00 170.02 8 SER A3 CA 1
ATOM 1680 C C . SER E 1 8 ? 89.692 157.969 159.413 1.00 170.02 8 SER A3 C 1
ATOM 1681 O O . SER E 1 8 ? 90.783 158.395 159.805 1.00 170.02 8 SER A3 O 1
ATOM 1684 N N . SER E 1 9 ? 89.288 158.092 158.150 1.00 192.13 9 SER A3 N 1
ATOM 1685 C CA . SER E 1 9 ? 90.120 158.758 157.158 1.00 192.13 9 SER A3 CA 1
ATOM 1686 C C . SER E 1 9 ? 90.289 160.232 157.503 1.00 192.13 9 SER A3 C 1
ATOM 1687 O O . SER E 1 9 ? 89.336 160.900 157.915 1.00 192.13 9 SER A3 O 1
ATOM 1690 N N . SER E 1 10 ? 91.508 160.736 157.336 1.00 224.69 10 SER A3 N 1
ATOM 1691 C CA . SER E 1 10 ? 91.827 162.126 157.631 1.00 224.69 10 SER A3 CA 1
ATOM 1692 C C . SER E 1 10 ? 92.938 162.573 156.688 1.00 224.69 10 SER A3 C 1
ATOM 1693 O O . SER E 1 10 ? 93.240 161.910 155.691 1.00 224.69 10 SER A3 O 1
ATOM 1696 N N . SER E 1 11 ? 93.550 163.711 157.006 1.00 240.17 11 SER A3 N 1
ATOM 1697 C CA . SER E 1 11 ? 94.623 164.257 156.192 1.00 240.17 11 SER A3 CA 1
ATOM 1698 C C . SER E 1 11 ? 95.926 163.504 156.455 1.00 240.17 11 SER A3 C 1
ATOM 1699 O O . SER E 1 11 ? 95.977 162.534 157.217 1.00 240.17 11 SER A3 O 1
ATOM 1702 N N . LEU E 1 12 ? 96.999 163.961 155.812 1.00 261.50 12 LEU A3 N 1
ATOM 1703 C CA . LEU E 1 12 ? 98.304 163.326 155.947 1.00 261.50 12 LEU A3 CA 1
ATOM 1704 C C . LEU E 1 12 ? 99.043 163.742 157.211 1.00 261.50 12 LEU A3 C 1
ATOM 1705 O O . LEU E 1 12 ? 100.043 163.105 157.557 1.00 261.50 12 LEU A3 O 1
ATOM 1710 N N . ALA E 1 13 ? 98.588 164.793 157.899 1.00 283.22 13 ALA A3 N 1
ATOM 1711 C CA . ALA E 1 13 ? 99.280 165.246 159.101 1.00 283.22 13 ALA A3 CA 1
ATOM 1712 C C . ALA E 1 13 ? 99.265 164.176 160.186 1.00 283.22 13 ALA A3 C 1
ATOM 1713 O O . ALA E 1 13 ? 100.296 163.899 160.811 1.00 283.22 13 ALA A3 O 1
ATOM 1715 N N . GLU E 1 14 ? 98.105 163.557 160.417 1.00 314.55 14 GLU A3 N 1
ATOM 1716 C CA . GLU E 1 14 ? 98.021 162.503 161.422 1.00 314.55 14 GLU A3 CA 1
ATOM 1717 C C . GLU E 1 14 ? 98.822 161.273 161.015 1.00 314.55 14 GLU A3 C 1
ATOM 1718 O O . GLU E 1 14 ? 99.425 160.621 161.874 1.00 314.55 14 GLU A3 O 1
ATOM 1724 N N . VAL E 1 15 ? 98.849 160.948 159.719 1.00 297.49 15 VAL A3 N 1
ATOM 1725 C CA . VAL E 1 15 ? 99.662 159.828 159.250 1.00 297.49 15 VAL A3 CA 1
ATOM 1726 C C . VAL E 1 15 ? 101.137 160.095 159.521 1.00 297.49 15 VAL A3 C 1
ATOM 1727 O O . VAL E 1 15 ? 101.864 159.220 160.009 1.00 297.49 15 VAL A3 O 1
ATOM 1731 N N . ILE E 1 16 ? 101.598 161.310 159.221 1.00 287.60 16 ILE A3 N 1
ATOM 1732 C CA . ILE E 1 16 ? 102.989 161.666 159.477 1.00 287.60 16 ILE A3 CA 1
ATOM 1733 C C . ILE E 1 16 ? 103.291 161.606 160.969 1.00 287.60 16 ILE A3 C 1
ATOM 1734 O O . ILE E 1 16 ? 104.345 161.108 161.383 1.00 287.60 16 ILE A3 O 1
ATOM 1739 N N . ASP E 1 17 ? 102.376 162.113 161.798 1.00 303.66 17 ASP A3 N 1
ATOM 1740 C CA . ASP E 1 17 ? 102.603 162.107 163.240 1.00 303.66 17 ASP A3 CA 1
ATOM 1741 C C . ASP E 1 17 ? 102.695 160.686 163.787 1.00 303.66 17 ASP A3 C 1
ATOM 1742 O O . ASP E 1 17 ? 103.594 160.377 164.581 1.00 303.66 17 ASP A3 O 1
ATOM 1747 N N . ARG E 1 18 ? 101.774 159.806 163.379 1.00 273.13 18 ARG A3 N 1
ATOM 1748 C CA . ARG E 1 18 ? 101.802 158.431 163.866 1.00 273.13 18 ARG A3 CA 1
ATOM 1749 C C . ARG E 1 18 ? 102.970 157.643 163.290 1.00 273.13 18 ARG A3 C 1
ATOM 1750 O O . ARG E 1 18 ? 103.397 156.658 163.899 1.00 273.13 18 ARG A3 O 1
ATOM 1758 N N . ILE E 1 19 ? 103.474 158.033 162.121 1.00 260.92 19 ILE A3 N 1
ATOM 1759 C CA . ILE E 1 19 ? 104.684 157.414 161.596 1.00 260.92 19 ILE A3 CA 1
ATOM 1760 C C . ILE E 1 19 ? 105.898 157.841 162.411 1.00 260.92 19 ILE A3 C 1
ATOM 1761 O O . ILE E 1 19 ? 106.742 157.016 162.780 1.00 260.92 19 ILE A3 O 1
ATOM 1766 N N . LEU E 1 20 ? 105.989 159.135 162.727 1.00 259.21 20 LEU A3 N 1
ATOM 1767 C CA . LEU E 1 20 ? 107.194 159.658 163.365 1.00 259.21 20 LEU A3 CA 1
ATOM 1768 C C . LEU E 1 20 ? 107.270 159.282 164.840 1.00 259.21 20 LEU A3 C 1
ATOM 1769 O O . LEU E 1 20 ? 108.361 159.009 165.354 1.00 259.21 20 LEU A3 O 1
ATOM 1774 N N . ASP E 1 21 ? 106.133 159.271 165.544 1.00 261.39 21 ASP A3 N 1
ATOM 1775 C CA . ASP E 1 21 ? 106.179 159.058 166.989 1.00 261.39 21 ASP A3 CA 1
ATOM 1776 C C . ASP E 1 21 ? 106.681 157.660 167.336 1.00 261.39 21 ASP A3 C 1
ATOM 1777 O O . ASP E 1 21 ? 107.465 157.490 168.277 1.00 261.39 21 ASP A3 O 1
ATOM 1782 N N . LYS E 1 22 ? 106.243 156.645 166.587 1.00 216.55 22 LYS A3 N 1
ATOM 1783 C CA . LYS E 1 22 ? 106.632 155.273 166.895 1.00 216.55 22 LYS A3 CA 1
ATOM 1784 C C . LYS E 1 22 ? 108.060 154.957 166.468 1.00 216.55 22 LYS A3 C 1
ATOM 1785 O O . LYS E 1 22 ? 108.637 153.982 166.960 1.00 216.55 22 LYS A3 O 1
ATOM 1791 N N . GLY E 1 23 ? 108.641 155.750 165.571 1.00 210.33 23 GLY A3 N 1
ATOM 1792 C CA . GLY E 1 23 ? 110.034 155.583 165.206 1.00 210.33 23 GLY A3 CA 1
ATOM 1793 C C . GLY E 1 23 ? 110.298 154.487 164.194 1.00 210.33 23 GLY A3 C 1
ATOM 1794 O O . GLY E 1 23 ? 109.680 153.420 164.244 1.00 210.33 23 GLY A3 O 1
ATOM 1795 N N . ILE E 1 24 ? 111.222 154.742 163.269 1.00 239.09 24 ILE A3 N 1
ATOM 1796 C CA . ILE E 1 24 ? 111.601 153.788 162.234 1.00 239.09 24 ILE A3 CA 1
ATOM 1797 C C . ILE E 1 24 ? 113.119 153.693 162.200 1.00 239.09 24 ILE A3 C 1
ATOM 1798 O O . ILE E 1 24 ? 113.809 154.718 162.196 1.00 239.09 24 ILE A3 O 1
ATOM 1803 N N . VAL E 1 25 ? 113.637 152.469 162.173 1.00 179.62 25 VAL A3 N 1
ATOM 1804 C CA . VAL E 1 25 ? 115.072 152.239 162.038 1.00 179.62 25 VAL A3 CA 1
ATOM 1805 C C . VAL E 1 25 ? 115.286 150.900 161.347 1.00 179.62 25 VAL A3 C 1
ATOM 1806 O O . VAL E 1 25 ? 114.654 149.899 161.698 1.00 179.62 25 VAL A3 O 1
ATOM 1810 N N . ILE E 1 26 ? 116.162 150.892 160.346 1.00 157.64 26 ILE A3 N 1
ATOM 1811 C CA . ILE E 1 26 ? 116.489 149.686 159.594 1.00 157.64 26 ILE A3 CA 1
ATOM 1812 C C . ILE E 1 26 ? 118.000 149.515 159.588 1.00 157.64 26 ILE A3 C 1
ATOM 1813 O O . ILE E 1 26 ? 118.729 150.437 159.208 1.00 157.64 26 ILE A3 O 1
ATOM 1818 N N . ASP E 1 27 ? 118.464 148.337 159.995 1.00 191.53 27 ASP A3 N 1
ATOM 1819 C CA . ASP E 1 27 ? 119.884 148.020 160.072 1.00 191.53 27 ASP A3 CA 1
ATOM 1820 C C . ASP E 1 27 ? 120.225 146.952 159.042 1.00 191.53 27 ASP A3 C 1
ATOM 1821 O O . ASP E 1 27 ? 119.565 145.909 158.984 1.00 191.53 27 ASP A3 O 1
ATOM 1826 N N . ALA E 1 28 ? 121.252 147.213 158.234 1.00 227.58 28 ALA A3 N 1
ATOM 1827 C CA . ALA E 1 28 ? 121.716 146.267 157.229 1.00 227.58 28 ALA A3 CA 1
ATOM 1828 C C . ALA E 1 28 ? 123.226 146.122 157.340 1.00 227.58 28 ALA A3 C 1
ATOM 1829 O O . ALA E 1 28 ? 123.951 147.123 157.349 1.00 227.58 28 ALA A3 O 1
ATOM 1831 N N . TRP E 1 29 ? 123.697 144.879 157.409 1.00 198.62 29 TRP A3 N 1
ATOM 1832 C CA . TRP E 1 29 ? 125.124 144.628 157.529 1.00 198.62 29 TRP A3 CA 1
ATOM 1833 C C . TRP E 1 29 ? 125.443 143.249 156.970 1.00 198.62 29 TRP A3 C 1
ATOM 1834 O O . TRP E 1 29 ? 124.626 142.328 157.043 1.00 198.62 29 TRP A3 O 1
ATOM 1845 N N . VAL E 1 30 ? 126.644 143.127 156.412 1.00 172.21 30 VAL A3 N 1
ATOM 1846 C CA . VAL E 1 30 ? 127.136 141.881 155.837 1.00 172.21 30 VAL A3 CA 1
ATOM 1847 C C . VAL E 1 30 ? 128.585 141.685 156.259 1.00 172.21 30 VAL A3 C 1
ATOM 1848 O O . VAL E 1 30 ? 129.398 142.615 156.195 1.00 172.21 30 VAL A3 O 1
ATOM 1850 N N . ARG E 1 31 ? 128.909 140.467 156.684 1.00 182.62 31 ARG A3 N 1
ATOM 1851 C CA . ARG E 1 31 ? 130.255 140.110 157.110 1.00 182.62 31 ARG A3 CA 1
ATOM 1852 C C . ARG E 1 31 ? 130.727 138.900 156.318 1.00 182.62 31 ARG A3 C 1
ATOM 1853 O O . ARG E 1 31 ? 130.006 137.902 156.212 1.00 182.62 31 ARG A3 O 1
ATOM 1861 N N . VAL E 1 32 ? 131.934 138.991 155.765 1.00 204.15 32 VAL A3 N 1
ATOM 1862 C CA . VAL E 1 32 ? 132.547 137.909 155.004 1.00 204.15 32 VAL A3 CA 1
ATOM 1863 C C . VAL E 1 32 ? 133.880 137.568 155.652 1.00 204.15 32 VAL A3 C 1
ATOM 1864 O O . VAL E 1 32 ? 134.719 138.452 155.861 1.00 204.15 32 VAL A3 O 1
ATOM 1868 N N . SER E 1 33 ? 134.074 136.289 155.965 1.00 194.69 33 SER A3 N 1
ATOM 1869 C CA . SER E 1 33 ? 135.280 135.822 156.631 1.00 194.69 33 SER A3 CA 1
ATOM 1870 C C . SER E 1 33 ? 135.804 134.576 155.933 1.00 194.69 33 SER A3 C 1
ATOM 1871 O O . SER E 1 33 ? 135.061 133.851 155.265 1.00 194.69 33 SER A3 O 1
ATOM 1874 N N . LEU E 1 34 ? 137.103 134.335 156.097 1.00 169.81 34 LEU A3 N 1
ATOM 1875 C CA . LEU E 1 34 ? 137.755 133.192 155.472 1.00 169.81 34 LEU A3 CA 1
ATOM 1876 C C . LEU E 1 34 ? 138.761 132.589 156.441 1.00 169.81 34 LEU A3 C 1
ATOM 1877 O O . LEU E 1 34 ? 139.486 133.323 157.119 1.00 169.81 34 LEU A3 O 1
ATOM 1882 N N . VAL E 1 35 ? 138.771 131.254 156.514 1.00 154.84 35 VAL A3 N 1
ATOM 1883 C CA . VAL E 1 35 ? 139.658 130.436 157.347 1.00 154.84 35 VAL A3 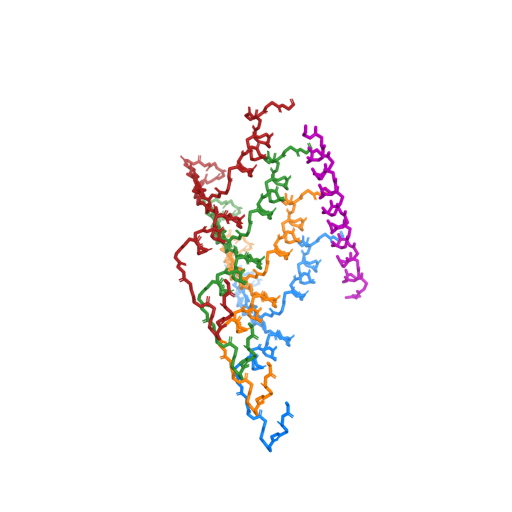CA 1
ATOM 1884 C C . VAL E 1 35 ? 139.789 131.016 158.756 1.00 154.84 35 VAL A3 C 1
ATOM 1885 O O . VAL E 1 35 ? 140.798 130.812 159.441 1.00 154.84 35 VAL A3 O 1
ATOM 1889 N N . GLY E 1 36 ? 138.757 131.722 159.212 1.00 168.56 36 GLY A3 N 1
ATOM 1890 C CA . GLY E 1 36 ? 138.760 132.268 160.555 1.00 168.56 36 GLY A3 CA 1
ATOM 1891 C C . GLY E 1 36 ? 138.853 133.778 160.611 1.00 168.56 36 GLY A3 C 1
ATOM 1892 O O . GLY E 1 36 ? 138.259 134.408 161.491 1.00 168.56 36 GLY A3 O 1
ATOM 1893 N N . ILE E 1 37 ? 139.593 134.372 159.681 1.00 196.65 37 ILE A3 N 1
ATOM 1894 C CA . ILE E 1 37 ? 139.785 135.816 159.644 1.00 196.65 37 ILE A3 CA 1
ATOM 1895 C C . ILE E 1 37 ? 138.828 136.416 158.625 1.00 196.65 37 ILE A3 C 1
ATOM 1896 O O . ILE E 1 37 ? 138.404 135.757 157.668 1.00 196.65 37 ILE A3 O 1
ATOM 1901 N N . GLU E 1 38 ? 138.467 137.675 158.840 1.00 250.74 38 GLU A3 N 1
ATOM 1902 C CA . GLU E 1 38 ? 137.582 138.393 157.937 1.00 250.74 38 GLU A3 CA 1
ATOM 1903 C C . GLU E 1 38 ? 138.388 139.328 157.045 1.00 250.74 38 GLU A3 C 1
ATOM 1904 O O . GLU E 1 38 ? 139.425 139.861 157.447 1.00 250.74 38 GLU A3 O 1
ATOM 1910 N N . LEU E 1 39 ? 137.902 139.513 155.820 1.00 209.22 39 LEU A3 N 1
ATOM 1911 C CA . LEU E 1 39 ? 138.530 140.413 154.866 1.00 209.22 39 LEU A3 CA 1
ATOM 1912 C C . LEU E 1 39 ? 137.699 141.653 154.573 1.00 209.22 39 LEU A3 C 1
ATOM 1913 O O . LEU E 1 39 ? 138.237 142.619 154.021 1.00 209.22 39 LEU A3 O 1
ATOM 1918 N N . LEU E 1 40 ? 136.414 141.653 154.918 1.00 229.64 40 LEU A3 N 1
ATOM 1919 C CA . LEU E 1 40 ? 135.568 142.819 154.717 1.00 229.64 40 LEU A3 CA 1
ATOM 1920 C C . LEU E 1 40 ? 134.382 142.734 155.665 1.00 229.64 40 LEU A3 C 1
ATOM 1921 O O . LEU E 1 40 ? 134.007 141.649 156.117 1.00 229.64 40 LEU A3 O 1
ATOM 1926 N N . ALA E 1 41 ? 133.794 143.893 155.955 1.00 212.21 41 ALA A3 N 1
ATOM 1927 C CA . ALA E 1 41 ? 132.630 143.971 156.833 1.00 212.21 41 ALA A3 CA 1
ATOM 1928 C C . ALA E 1 41 ? 131.938 145.300 156.575 1.00 212.21 41 ALA A3 C 1
ATOM 1929 O O . ALA E 1 41 ? 132.547 146.359 156.750 1.00 212.21 41 ALA A3 O 1
ATOM 1931 N N . ILE E 1 42 ? 130.675 145.247 156.159 1.00 182.51 42 ILE A3 N 1
ATOM 1932 C CA . ILE E 1 42 ? 129.891 146.437 155.859 1.00 182.51 42 ILE A3 CA 1
ATOM 1933 C C . ILE E 1 42 ? 128.733 146.495 156.842 1.00 182.51 42 ILE A3 C 1
ATOM 1934 O O . ILE E 1 42 ? 128.121 145.465 157.141 1.00 182.51 42 ILE A3 O 1
ATOM 1939 N N . GLU E 1 43 ? 128.447 147.687 157.358 1.00 219.82 43 GLU A3 N 1
ATOM 1940 C CA . GLU E 1 43 ? 127.336 147.855 158.282 1.00 219.82 43 GLU A3 CA 1
ATOM 1941 C C . GLU E 1 43 ? 126.825 149.285 158.187 1.00 219.82 43 GLU A3 C 1
ATOM 1942 O O . GLU E 1 43 ? 127.616 150.225 158.083 1.00 219.82 43 GLU A3 O 1
ATOM 1948 N N . ALA E 1 44 ? 125.503 149.437 158.215 1.00 194.26 44 ALA A3 N 1
ATOM 1949 C CA . ALA E 1 44 ? 124.884 150.753 158.136 1.00 194.26 44 ALA A3 CA 1
ATOM 1950 C C . ALA E 1 44 ? 123.448 150.641 158.624 1.00 194.26 44 ALA A3 C 1
ATOM 1951 O O . ALA E 1 44 ? 122.908 149.541 158.770 1.00 194.26 44 ALA A3 O 1
ATOM 1953 N N . ARG E 1 45 ? 122.842 151.796 158.887 1.00 174.56 45 ARG A3 N 1
ATOM 1954 C CA . ARG E 1 45 ? 121.444 151.835 159.282 1.00 174.56 45 ARG A3 CA 1
ATOM 1955 C C . ARG E 1 45 ? 120.845 153.176 158.891 1.00 174.56 45 ARG A3 C 1
ATOM 1956 O O . ARG E 1 45 ? 121.550 154.173 158.714 1.00 174.56 45 ARG A3 O 1
ATOM 1964 N N . ILE E 1 46 ? 119.523 153.181 158.761 1.00 185.61 46 ILE A3 N 1
ATOM 1965 C CA . ILE E 1 46 ? 118.754 154.371 158.423 1.00 185.61 46 ILE A3 CA 1
ATOM 1966 C C . ILE E 1 46 ? 117.714 154.596 159.511 1.00 185.61 46 ILE A3 C 1
ATOM 1967 O O . ILE E 1 46 ? 117.023 153.658 159.928 1.00 185.61 46 ILE A3 O 1
ATOM 1972 N N . VAL E 1 47 ? 117.618 155.838 159.981 1.00 201.41 47 VAL A3 N 1
ATOM 1973 C CA . VAL E 1 47 ? 116.766 156.203 161.107 1.00 201.41 47 VAL A3 CA 1
ATOM 1974 C C . VAL E 1 47 ? 115.861 157.358 160.697 1.00 201.41 47 VAL A3 C 1
ATOM 1975 O O . VAL E 1 47 ? 116.326 158.351 160.126 1.00 201.41 47 VAL A3 O 1
ATOM 1979 N N . ILE E 1 48 ? 114.564 157.212 160.969 1.00 234.17 48 ILE A3 N 1
ATOM 1980 C CA . ILE E 1 48 ? 113.586 158.287 160.837 1.00 234.17 48 ILE A3 CA 1
ATOM 1981 C C . ILE E 1 48 ? 112.642 158.196 162.028 1.00 234.17 48 ILE A3 C 1
ATOM 1982 O O . ILE E 1 48 ? 111.766 157.326 162.072 1.00 234.17 48 ILE A3 O 1
ATOM 1987 N N . ALA E 1 49 ? 112.814 159.083 163.004 1.00 240.11 49 ALA A3 N 1
ATOM 1988 C CA . ALA E 1 49 ? 112.033 159.018 164.232 1.00 240.11 49 ALA A3 CA 1
ATOM 1989 C C . ALA E 1 49 ? 111.917 160.419 164.819 1.00 240.11 49 ALA A3 C 1
ATOM 1990 O O . ALA E 1 49 ? 112.389 161.400 164.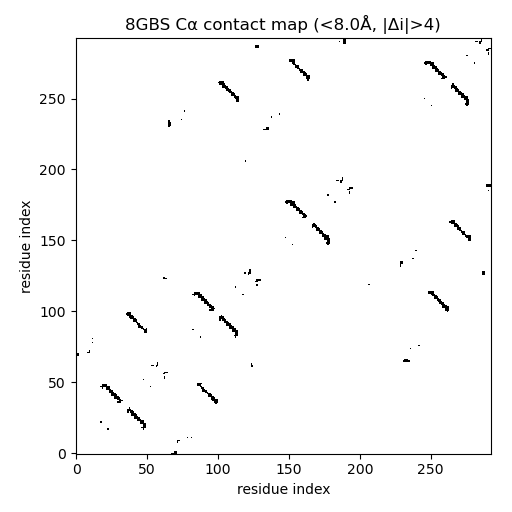239 1.00 240.11 49 ALA A3 O 1
ATOM 1992 N N . SER E 1 50 ? 111.275 160.500 165.981 1.00 214.04 50 SER A3 N 1
ATOM 1993 C CA . SER E 1 50 ? 111.122 161.760 166.689 1.00 214.04 50 SER A3 CA 1
ATOM 1994 C C . SER E 1 50 ? 112.459 162.213 167.270 1.00 214.04 50 SER A3 C 1
ATOM 1995 O O . SER E 1 50 ? 113.352 161.409 167.548 1.00 214.04 50 SER A3 O 1
ATOM 1998 N N . VAL E 1 51 ? 112.582 163.528 167.458 1.00 227.73 51 VAL A3 N 1
ATOM 1999 C CA . VAL E 1 51 ? 113.839 164.102 167.928 1.00 227.73 51 VAL A3 CA 1
ATOM 2000 C C . VAL E 1 51 ? 114.149 163.666 169.355 1.00 227.73 51 VAL A3 C 1
ATOM 2001 O O . VAL E 1 51 ? 115.316 163.659 169.768 1.00 227.73 51 VAL A3 O 1
ATOM 2005 N N . GLU E 1 52 ? 113.125 163.304 170.133 1.00 204.44 52 GLU A3 N 1
ATOM 2006 C CA . GLU E 1 52 ? 113.344 162.962 171.535 1.00 204.44 52 GLU A3 CA 1
ATOM 2007 C C . GLU E 1 52 ? 114.193 161.703 171.683 1.00 204.44 52 GLU A3 C 1
ATOM 2008 O O . GLU E 1 52 ? 115.061 161.632 172.562 1.00 204.44 52 GLU A3 O 1
ATOM 2014 N N . THR E 1 53 ? 113.966 160.701 170.832 1.00 250.28 53 THR A3 N 1
ATOM 2015 C CA . THR E 1 53 ? 114.693 159.443 170.947 1.00 250.28 53 THR A3 CA 1
ATOM 2016 C C . THR E 1 53 ? 116.123 159.537 170.432 1.00 250.28 53 THR A3 C 1
ATOM 2017 O O . THR E 1 53 ? 116.949 158.684 170.775 1.00 250.28 53 THR A3 O 1
ATOM 2021 N N . TYR E 1 54 ? 116.440 160.551 169.627 1.00 288.34 54 TYR A3 N 1
ATOM 2022 C CA . TYR E 1 54 ? 117.801 160.681 169.120 1.00 288.34 54 TYR A3 CA 1
ATOM 2023 C C . TYR E 1 54 ? 118.761 161.178 170.194 1.00 288.34 54 TYR A3 C 1
ATOM 2024 O O . TYR E 1 54 ? 119.937 160.801 170.187 1.00 288.34 54 TYR A3 O 1
ATOM 2033 N N . LEU E 1 55 ? 118.283 161.999 171.132 1.00 220.35 55 LEU A3 N 1
ATOM 2034 C CA . LEU E 1 55 ? 119.108 162.351 172.285 1.00 220.35 55 LEU A3 CA 1
ATOM 2035 C C . LEU E 1 55 ? 119.469 161.111 173.088 1.00 220.35 55 LEU A3 C 1
ATOM 2036 O O . LEU E 1 55 ? 120.613 160.948 173.527 1.00 220.35 55 LEU A3 O 1
ATOM 2041 N N . LYS E 1 56 ? 118.487 160.242 173.307 1.00 270.67 56 LYS A3 N 1
ATOM 2042 C CA . LYS E 1 56 ? 118.702 158.985 174.009 1.00 270.67 56 LYS A3 CA 1
ATOM 2043 C C . LYS E 1 56 ? 119.644 158.053 173.249 1.00 270.67 56 LYS A3 C 1
ATOM 2044 O O . LYS E 1 56 ? 120.526 157.441 173.861 1.00 270.67 56 LYS A3 O 1
ATOM 2050 N N . TYR E 1 57 ? 119.509 157.964 171.922 1.00 314.38 57 TYR A3 N 1
ATOM 2051 C CA . TYR E 1 57 ? 120.492 157.223 171.131 1.00 314.38 57 TYR A3 CA 1
ATOM 2052 C C . TYR E 1 57 ? 121.896 157.791 171.304 1.00 314.38 57 TYR A3 C 1
ATOM 2053 O O . TYR E 1 57 ? 122.858 157.040 171.512 1.00 314.38 57 TYR A3 O 1
ATOM 2062 N N . ALA E 1 58 ? 122.032 159.117 171.220 1.00 326.12 58 ALA A3 N 1
ATOM 2063 C CA . ALA E 1 58 ? 123.349 159.740 171.272 1.00 326.12 58 ALA A3 CA 1
ATOM 2064 C C . ALA E 1 58 ? 123.995 159.569 172.640 1.00 326.12 58 ALA A3 C 1
ATOM 2065 O O . ALA E 1 58 ? 125.208 159.355 172.737 1.00 326.12 58 ALA A3 O 1
ATOM 2067 N N . GLU E 1 59 ? 123.204 159.666 173.711 1.00 303.09 59 GLU A3 N 1
ATOM 2068 C CA . GLU E 1 59 ? 123.756 159.444 175.043 1.00 303.09 59 GLU A3 CA 1
ATOM 2069 C C . GLU E 1 59 ? 124.057 157.970 175.282 1.00 303.09 59 GLU A3 C 1
ATOM 2070 O O . GLU E 1 59 ? 124.965 157.646 176.056 1.00 303.09 59 GLU A3 O 1
ATOM 2076 N N . ALA E 1 60 ? 123.313 157.066 174.638 1.00 286.25 60 ALA A3 N 1
ATOM 2077 C CA . ALA E 1 60 ? 123.675 155.655 174.689 1.00 286.25 60 ALA A3 CA 1
ATOM 2078 C C . ALA E 1 60 ? 125.019 155.417 174.016 1.00 286.25 60 ALA A3 C 1
ATOM 2079 O O . ALA E 1 60 ? 125.846 154.646 174.517 1.00 286.25 60 ALA A3 O 1
ATOM 2081 N N . VAL E 1 61 ? 125.257 156.074 172.877 1.00 286.81 61 VAL A3 N 1
ATOM 2082 C CA . VAL E 1 61 ? 126.552 155.975 172.209 1.00 286.81 61 VAL A3 CA 1
ATOM 2083 C C . VAL E 1 61 ? 127.544 157.024 172.693 1.00 286.81 61 VAL A3 C 1
ATOM 2084 O O . VAL E 1 61 ? 128.717 156.984 172.291 1.00 286.81 61 VAL A3 O 1
ATOM 2088 N N . GLY E 1 62 ? 127.117 157.961 173.541 1.00 305.99 62 GLY A3 N 1
ATOM 2089 C CA . GLY E 1 62 ? 128.026 158.866 174.213 1.00 305.99 62 GLY A3 CA 1
ATOM 2090 C C . GLY E 1 62 ? 128.107 160.275 173.665 1.00 305.99 62 GLY A3 C 1
ATOM 2091 O O . GLY E 1 62 ? 128.874 161.081 174.207 1.00 305.99 62 GLY A3 O 1
ATOM 2092 N N . LEU E 1 63 ? 127.351 160.605 172.616 1.00 312.09 63 LEU A3 N 1
ATOM 2093 C CA . LEU E 1 63 ? 127.418 161.957 172.065 1.00 312.09 63 LEU A3 CA 1
ATOM 2094 C C . LEU E 1 63 ? 126.824 162.980 173.028 1.00 312.09 63 LEU A3 C 1
ATOM 2095 O O . LEU E 1 63 ? 127.420 164.036 173.271 1.00 312.09 63 LEU A3 O 1
ATOM 2100 N N . THR E 1 64 ? 125.652 162.689 173.584 1.00 298.98 64 THR A3 N 1
ATOM 2101 C CA . THR E 1 64 ? 125.048 163.591 174.554 1.00 298.98 64 THR A3 CA 1
ATOM 2102 C C . THR E 1 64 ? 125.813 163.538 175.872 1.00 298.98 64 THR A3 C 1
ATOM 2103 O O . THR E 1 64 ? 126.409 162.518 176.230 1.00 298.98 64 THR A3 O 1
ATOM 2107 N N . GLN E 1 65 ? 125.803 164.661 176.589 1.00 277.99 65 GLN A3 N 1
ATOM 2108 C CA . GLN E 1 65 ? 126.475 164.732 177.880 1.00 277.99 65 GLN A3 CA 1
ATOM 2109 C C . GLN E 1 65 ? 125.878 163.718 178.847 1.00 277.99 65 GLN A3 C 1
ATOM 2110 O O . GLN E 1 65 ? 124.656 163.624 178.994 1.00 277.99 65 GLN A3 O 1
ATOM 2116 N N . SER E 1 66 ? 126.747 162.960 179.506 1.00 301.97 66 SER A3 N 1
ATOM 2117 C CA . SER E 1 66 ? 126.315 161.926 180.437 1.00 301.97 66 SER A3 CA 1
ATOM 2118 C C . SER E 1 66 ? 127.400 161.632 181.465 1.00 301.97 66 SER A3 C 1
ATOM 2119 O O . SER E 1 66 ? 128.581 161.890 181.231 1.00 301.97 66 SER A3 O 1
#

Radius of gyration: 24.46 Å; Cα contacts (8 Å, |Δi|>4): 417; chains: 5; bounding box: 62×76×32 Å

Secondary structure (P-SEA, 3-state):
ccccccccccaaaaaaaaaaabbbbbbbbbbbcccccccccccccccccaaaaaaaaaaaccccc/ccccccccccaaaaaaaaaaabbbbbbbbbbbcccccccccccccccccaaaaaaaaaaaccccc/ccccccccccaaaaaaaaaaabbbbbbbbbbbcccccccccccccccccaaaaaaaaaaaccccc/ccccccccccaaaaaaaaaaabbbbbbbbbbbcccccccccccccccccaaaaaaaaaaaccccc/ccaaaaaaaaaaaaaaaaaaaaaaaaaaaaacc

B-factor: mean 219.05, std 63.13, range [60.19, 326.12]

Foldseek 3Di:
DDDDPDPDDDCPVVVVVDAAVWDKDKDKDWAADPPGTDDIDIDMDIRHDPVVVLVVCVVVPNHPD/DDDDPDPDDDCPVVVVVDAAVWDKDKDKDWAADPPGTDDIDIDMDIRHDPVVVLVVCVVVPNHPD/DDDDPDPDDDCPVVVVVDAAVWDKDKDKDWAADPPGTDDIDIDMDIRHDPVVVLVVCVVVPNHPD/DDDDPDPDDDCPVVVVVDAAVWDKDKDKDWAADPPGTDDIDIDMDIRHDPVVVLVVCVVVPNHPD

Nearest PDB structures (foldseek):
  8gbs-assembly1_A1  TM=1.016E+00  e=4.626E-11  Dolichospermum flos-aquae
  7r1c-assembly1_N  TM=8.392E-01  e=1.537E-07  Priestia megaterium NBRC 15308 = ATCC 14581
  6evj-assembly1_B  TM=3.050E-01  e=9.167E+00  Influenza A virus (A/little yellow-shouldered bat/Guatemala/060/2010(H17N10))
  8gbs-assembly1_A1  TM=1.016E+00  e=4.626E-11  Dolichospermum flos-aquae
  7r1c-assembly1_N  TM=8.392E-01  e=1.537E-07  Priestia megaterium NBRC 15308 = ATCC 14581

Solvent-accessible surface area: 19745 Å² total; per-residue (Å²): 124,91,173,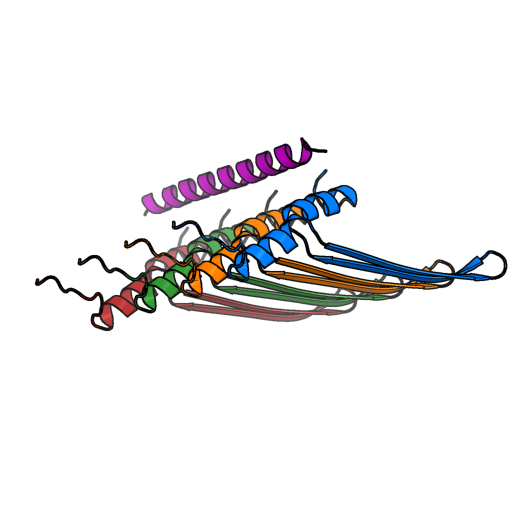104,146,108,116,89,67,53,112,24,77,51,45,70,132,56,20,95,134,24,42,80,95,63,68,156,57,130,71,72,88,148,79,94,44,72,65,15,63,56,28,99,58,19,59,5,21,31,114,13,35,44,92,85,24,52,84,109,47,119,28,151,113,125,81,156,89,92,85,81,83,66,63,116,21,74,40,49,61,34,53,20,93,52,1,37,16,56,20,62,54,46,85,44,27,72,86,61,98,43,76,65,13,65,54,27,88,62,14,55,3,20,24,113,6,28,50,46,55,24,48,34,99,49,121,23,144,113,160,128,155,142,93,87,86,87,79,68,129,58,77,44,85,93,35,54,55,94,50,1,36,12,56,19,61,51,49,85,49,26,74,86,60,119,91,104,79,44,116,113,62,134,94,57,79,11,30,126,114,5,64,117,55,46,24,72,18,92,50,146,45,159,113,146,77,82,43,67,63,61,51,63,62,63,47,60,60,46,60,63,62,55,64,63,44,61,67,65,65,58,65,69,75,92,82,132,124,90,158,88,88,82,89,87,67,59,117,24,77,41,47,64,35,51,20,94,53,1,34,11,52,18,57,54,46,85,44,28,72,85,62,98,44,72,66,15,68,56,29,85,61,15,59,2,20,24,114,6,26,45,55,46,24,56,25,98,50,114,22,139,113